Protein AF-A0A1Y1R2G9-F1 (afdb_monomer)

Nearest PDB structures (foldseek):
  5n6m-assembly1_A  TM=4.429E-01  e=1.874E+00  Pseudomonas aeruginosa PAO1
  8aa9-assembly1_A  TM=3.021E-01  e=8.528E-01  Pyrococcus abyssi GE5
  8oel-assembly1_D  TM=4.611E-01  e=2.536E+00  Pyrococcus abyssi
  3lhf-assembly1_D  TM=2.024E-01  e=8.013E+00  Saccharolobus solfataricus P2

Foldseek 3Di:
DEEEEAEEPQNCVVLVHDFAWCADPVRPQTQQDQDDDALVYKYKYKHKDWDAAPVRDIAIKMWIATRQLRQIAIGWRPVDNHPVSVVVVVLVSCLVLLLVLCCVVPQFHPVCSVQLSCLSVPDDYHYDYHNHHHPQSVVSVVVLVVLVVVVCVVVVHRTDDNVRSVVSSVVSQQDWDWDANDPPRPGTDTDRSSLLVNLSSQQRRQALRGPDDDPPDPHSGRDDPHPDPDDDPDDDPDDPPVPRVVNVVVVVVVD

Secondary structure (DSSP, 8-state):
-EEEEEE-HHHHHHTT--PPBPPPTTSSSTT-PPP---SSEEEEEEEEEEEE-TTS-EEEEEEEEETTT--EEEESS----SHHHHHHHHHHHHHHHHHHHHHHTTSS-GGGHHHHHHHHHHS--EEEEEE---HHHHHHHHHHHHHHHHHHHHHT-S---HHHHHHHHHHHHTSPEEE-SSTT-SSPEEE-HHHHHHHHHHHHH-TT--SS--TTS-TTPPPPSSPPS---S-----------HHHHHHHHTT-

Sequence (255 aa):
MDVLISATNAFCKYLKIDLERLPSPDGKKVGTQSIRTTQDCIAWQVHAVKRYCTDGYLMWDVIAVEARSRYTMLFSNPGIEDLKGFIDRFLQCWAEQCVHMAIECGAVTETSTRDMFDQFLGTSMKLMFFKNTDLSVNGHVTDAEQWLLQAYDRYDIDIMNEEEAFGLGRQINQFRKKAKPYPGARNKESFLPMSRMVDDWLYRFAKGLSEWEYPETKSGDFPSPFLSRWMTPTKLSLSDNVVNLDEARRKKQRV

Radius of gyration: 19.11 Å; Cα contacts (8 Å, |Δi|>4): 383; chains: 1; bounding box: 40×50×57 Å

Mean predicted aligned error: 7.46 Å

Structure (mmCIF, N/CA/C/O backbone):
data_AF-A0A1Y1R2G9-F1
#
_entry.id   AF-A0A1Y1R2G9-F1
#
loop_
_atom_site.group_PDB
_atom_site.id
_atom_site.type_symbol
_atom_site.label_atom_id
_atom_site.label_alt_id
_atom_site.label_comp_id
_atom_site.label_asym_id
_atom_site.label_entity_id
_atom_site.label_seq_id
_atom_site.pdbx_PDB_ins_code
_atom_site.Cartn_x
_atom_site.Cartn_y
_atom_site.Cartn_z
_atom_site.occupancy
_atom_site.B_iso_or_equiv
_atom_site.auth_seq_id
_atom_site.auth_comp_id
_atom_site.auth_asym_id
_atom_site.auth_atom_id
_atom_site.pdbx_PDB_model_num
ATOM 1 N N . MET A 1 1 ? -16.606 -4.453 2.877 1.00 94.44 1 MET A N 1
ATOM 2 C CA . MET A 1 1 ? -15.513 -3.711 3.538 1.00 94.44 1 MET A CA 1
ATOM 3 C C . MET A 1 1 ? -15.185 -2.502 2.687 1.00 94.44 1 MET A C 1
ATOM 5 O O . MET A 1 1 ? -15.215 -2.614 1.465 1.00 94.44 1 MET A O 1
ATOM 9 N N . ASP A 1 2 ? -14.874 -1.375 3.311 1.00 97.56 2 ASP A N 1
ATOM 10 C CA . ASP A 1 2 ? -14.434 -0.183 2.593 1.00 97.56 2 ASP A CA 1
ATOM 11 C C . ASP A 1 2 ? -12.914 -0.201 2.376 1.00 97.56 2 ASP A C 1
ATOM 13 O O . ASP A 1 2 ? -12.144 -0.643 3.234 1.00 97.56 2 ASP A O 1
ATOM 17 N N . VAL A 1 3 ? -12.471 0.296 1.224 1.00 98.31 3 VAL A N 1
ATOM 18 C CA . VAL A 1 3 ? -11.055 0.511 0.918 1.00 98.31 3 VAL A CA 1
ATOM 19 C C . VAL A 1 3 ? -10.874 1.973 0.539 1.00 98.31 3 VAL A C 1
ATOM 21 O O . VAL A 1 3 ? -11.363 2.419 -0.496 1.00 98.31 3 VAL A O 1
ATOM 24 N N . LEU A 1 4 ? -10.182 2.735 1.383 1.00 98.56 4 LEU A N 1
ATOM 25 C CA . LEU A 1 4 ? -9.892 4.143 1.124 1.00 98.56 4 LEU A CA 1
ATOM 26 C C . LEU A 1 4 ? -8.501 4.279 0.509 1.00 98.56 4 LEU A C 1
ATOM 28 O O . LEU A 1 4 ? -7.502 3.935 1.137 1.00 98.56 4 LEU A O 1
ATOM 32 N N . ILE A 1 5 ? -8.427 4.851 -0.688 1.00 98.62 5 ILE A N 1
ATOM 33 C CA . ILE A 1 5 ? -7.177 5.188 -1.361 1.00 98.62 5 ILE A CA 1
ATOM 34 C C . ILE A 1 5 ? -6.952 6.703 -1.292 1.00 98.62 5 ILE A C 1
ATOM 36 O O . ILE A 1 5 ? -7.638 7.500 -1.933 1.00 98.62 5 ILE A O 1
ATOM 40 N N . SER A 1 6 ? -5.956 7.096 -0.501 1.00 98.50 6 SER A N 1
ATOM 41 C CA . SER A 1 6 ? -5.435 8.457 -0.397 1.00 98.50 6 SER A CA 1
ATOM 42 C C . SER A 1 6 ? -4.364 8.668 -1.460 1.00 98.50 6 SER A C 1
ATOM 44 O O . SER A 1 6 ? -3.190 8.351 -1.259 1.00 98.50 6 SER A O 1
ATOM 46 N N . ALA A 1 7 ? -4.768 9.203 -2.603 1.00 98.56 7 ALA A N 1
ATOM 47 C CA . ALA A 1 7 ? -3.885 9.510 -3.713 1.00 98.56 7 ALA A CA 1
ATOM 48 C C . ALA A 1 7 ? -3.161 10.838 -3.488 1.00 98.56 7 ALA A C 1
ATOM 50 O O . ALA A 1 7 ? -3.774 11.907 -3.431 1.00 98.56 7 ALA A O 1
ATOM 51 N N . THR A 1 8 ? -1.835 10.786 -3.394 1.00 98.50 8 THR A N 1
ATOM 52 C CA . THR A 1 8 ? -1.027 12.009 -3.333 1.00 98.50 8 THR A CA 1
ATOM 53 C C . THR A 1 8 ? -1.092 12.783 -4.655 1.00 98.50 8 THR A C 1
ATOM 55 O O . THR A 1 8 ? -1.389 12.232 -5.716 1.00 98.50 8 THR A O 1
ATOM 58 N N . ASN A 1 9 ? -0.717 14.066 -4.629 1.00 97.75 9 ASN A N 1
ATOM 59 C CA . ASN A 1 9 ? -0.645 14.879 -5.849 1.00 97.75 9 ASN A CA 1
ATOM 60 C C . ASN A 1 9 ? 0.254 14.265 -6.936 1.00 97.75 9 ASN A C 1
ATOM 62 O O . ASN A 1 9 ? -0.036 14.434 -8.117 1.00 97.75 9 ASN A O 1
ATOM 66 N N . ALA A 1 10 ? 1.342 13.586 -6.557 1.00 97.94 10 ALA A N 1
ATOM 67 C CA . ALA A 1 10 ? 2.231 12.934 -7.515 1.00 97.94 10 ALA A CA 1
ATOM 68 C C . ALA A 1 10 ? 1.525 11.780 -8.239 1.00 97.94 10 ALA A C 1
ATOM 70 O O . ALA A 1 10 ? 1.600 11.691 -9.460 1.00 97.94 10 ALA A O 1
ATOM 71 N N . PHE A 1 11 ? 0.756 10.975 -7.503 1.00 98.38 11 PHE A N 1
ATOM 72 C CA . PHE A 1 11 ? -0.041 9.894 -8.078 1.00 98.38 11 PHE A CA 1
ATOM 73 C C . PHE A 1 11 ? -1.138 10.413 -9.017 1.00 98.38 11 PHE A C 1
ATOM 75 O O . PHE A 1 11 ? -1.277 9.928 -10.136 1.00 98.38 11 PHE A O 1
ATOM 82 N N . CYS A 1 12 ? -1.866 11.462 -8.618 1.00 98.12 12 CYS A N 1
ATOM 83 C CA . CYS A 1 12 ? -2.863 12.083 -9.495 1.00 98.12 12 CYS A CA 1
ATOM 84 C C . CYS A 1 12 ? -2.237 12.634 -10.787 1.00 98.12 12 CYS A C 1
ATOM 86 O O . CYS A 1 12 ? -2.827 12.505 -11.856 1.00 98.12 12 CYS A O 1
ATOM 88 N N . LYS A 1 13 ? -1.032 13.221 -10.708 1.00 96.94 13 LYS A N 1
ATOM 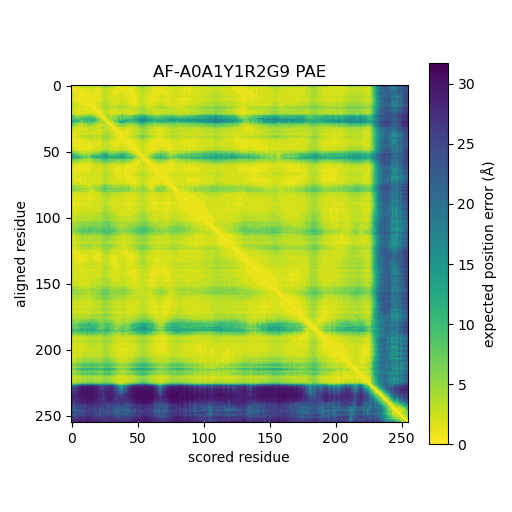89 C CA . LYS A 1 13 ? -0.286 13.686 -11.890 1.00 96.94 13 LYS A CA 1
ATOM 90 C C . LYS A 1 13 ? 0.152 12.535 -12.792 1.00 96.94 13 LYS A C 1
ATOM 92 O O . LYS A 1 13 ? 0.069 12.686 -14.005 1.00 96.94 13 LYS A O 1
ATOM 97 N N . TYR A 1 14 ? 0.607 11.427 -12.208 1.00 97.06 14 TYR A N 1
ATOM 98 C CA . TYR A 1 14 ? 1.005 10.228 -12.944 1.00 97.06 14 TYR A CA 1
ATOM 99 C C . TYR A 1 14 ? -0.153 9.688 -13.794 1.00 97.06 14 TYR A C 1
ATOM 101 O O . TYR A 1 14 ? -0.013 9.592 -15.010 1.00 97.06 14 TYR A O 1
ATOM 109 N N . LEU A 1 15 ? -1.323 9.473 -13.184 1.00 97.00 15 LEU A N 1
ATOM 110 C CA . LEU A 1 15 ? -2.513 8.974 -13.889 1.00 97.00 15 LEU A CA 1
ATOM 111 C C . LEU A 1 15 ? -3.300 10.053 -14.646 1.00 97.00 15 LEU A C 1
ATOM 113 O O . LEU A 1 15 ? -4.311 9.750 -15.269 1.00 97.00 15 LEU A O 1
ATOM 117 N N . LYS A 1 16 ? -2.876 11.322 -14.579 1.00 96.75 16 LYS A N 1
ATOM 118 C CA . LYS A 1 16 ? -3.574 12.471 -15.188 1.00 96.75 16 LYS A CA 1
ATOM 119 C C . LYS A 1 16 ? -5.058 12.557 -14.789 1.00 96.75 16 LYS A C 1
ATOM 121 O O . LYS A 1 16 ? -5.902 12.949 -15.590 1.00 96.75 16 LYS A O 1
ATOM 126 N N . ILE A 1 17 ? -5.362 12.225 -13.536 1.00 96.56 17 ILE A N 1
ATOM 127 C CA . ILE A 1 17 ? -6.715 12.266 -12.966 1.00 96.56 17 ILE A CA 1
ATOM 128 C C . ILE A 1 17 ? -6.863 13.441 -11.999 1.00 96.56 17 ILE A C 1
ATOM 130 O O . ILE A 1 17 ? -5.918 13.796 -11.288 1.00 96.56 17 ILE A O 1
ATOM 134 N N . ASP A 1 18 ? -8.068 14.005 -11.913 1.00 95.75 18 ASP A N 1
ATOM 135 C CA . ASP A 1 18 ? -8.427 14.942 -10.849 1.00 95.75 18 ASP A CA 1
ATOM 136 C C . ASP A 1 18 ? -9.476 14.308 -9.938 1.00 95.75 18 ASP A C 1
ATOM 138 O O . ASP A 1 18 ? -10.629 14.112 -10.312 1.00 95.75 18 ASP A O 1
ATOM 142 N N . LEU A 1 19 ? -9.025 13.921 -8.748 1.00 96.75 19 LEU A N 1
ATOM 143 C CA . LEU A 1 19 ? -9.864 13.322 -7.720 1.00 96.75 19 LEU A CA 1
ATOM 144 C C . LEU A 1 19 ? -10.366 14.401 -6.766 1.00 96.75 19 LEU A C 1
ATOM 146 O O . LEU A 1 19 ? -9.647 15.359 -6.453 1.00 96.75 19 LEU A O 1
ATOM 150 N N . GLU A 1 20 ? -11.561 14.186 -6.221 1.00 96.50 20 GLU A N 1
ATOM 151 C CA . GLU A 1 20 ? -12.071 15.007 -5.131 1.00 96.50 20 GLU A CA 1
ATOM 152 C C . GLU A 1 20 ? -11.097 14.994 -3.951 1.00 96.50 20 GLU A C 1
ATOM 154 O O . GLU A 1 20 ? -10.490 13.974 -3.605 1.00 96.50 20 GLU A O 1
ATOM 159 N N . ARG A 1 21 ? -10.919 16.154 -3.320 1.00 95.94 21 ARG A N 1
ATOM 160 C CA . ARG A 1 21 ? -10.068 16.251 -2.136 1.00 95.94 21 ARG A CA 1
ATOM 161 C C . ARG A 1 21 ? -10.783 15.642 -0.943 1.00 95.94 21 ARG A C 1
ATOM 163 O O . ARG A 1 21 ? -11.962 15.909 -0.738 1.00 95.94 21 ARG A O 1
ATOM 170 N N . LEU A 1 22 ? -10.045 14.906 -0.113 1.00 93.44 22 LEU A N 1
ATOM 171 C CA . LEU A 1 22 ? -10.609 14.380 1.128 1.00 93.44 22 LEU A CA 1
ATOM 172 C C . LEU A 1 22 ? -11.083 15.562 2.003 1.00 93.44 22 LEU A C 1
ATOM 174 O O . LEU A 1 22 ? -10.270 16.458 2.295 1.00 93.44 22 LEU A O 1
ATOM 178 N N . PRO A 1 23 ? -12.379 15.615 2.371 1.00 89.81 23 PRO A N 1
ATOM 179 C CA . PRO A 1 23 ? -12.951 16.758 3.065 1.00 89.81 23 PRO A CA 1
ATOM 180 C C . PRO A 1 23 ? -12.355 16.888 4.464 1.00 89.81 23 PRO A C 1
ATOM 182 O O . PRO A 1 23 ? -12.004 15.894 5.099 1.00 89.81 23 PRO A O 1
ATOM 185 N N . SER A 1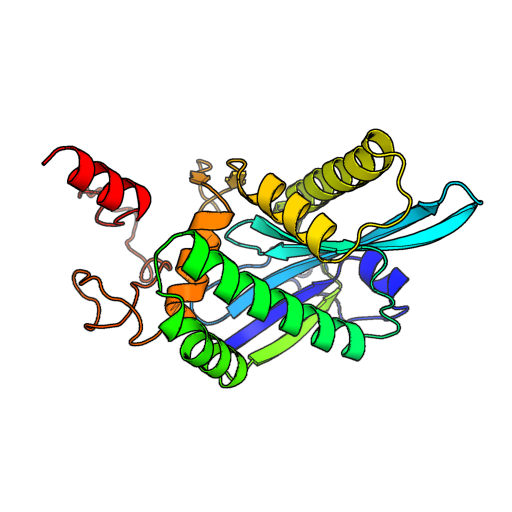 24 ? -12.257 18.125 4.952 1.00 87.50 24 SER A N 1
ATOM 186 C CA . SER A 1 24 ? -11.853 18.377 6.334 1.00 87.50 24 SER A CA 1
ATOM 187 C C . SER A 1 24 ? -13.064 18.658 7.220 1.00 87.50 24 SER A C 1
ATOM 189 O O . SER A 1 24 ? -13.862 19.526 6.855 1.00 87.50 24 SER A O 1
ATOM 191 N N . PRO A 1 25 ? -13.166 18.037 8.409 1.00 79.75 25 PRO A N 1
ATOM 192 C CA . PRO A 1 25 ? -14.204 18.353 9.389 1.00 79.75 25 PRO A CA 1
ATOM 193 C C . PRO A 1 25 ? -14.237 19.829 9.817 1.00 79.75 25 PRO A C 1
ATOM 195 O O . PRO A 1 25 ? -15.297 20.342 10.156 1.00 79.75 25 PRO A O 1
ATOM 198 N N . ASP A 1 26 ? -13.089 20.514 9.809 1.00 82.00 26 ASP A N 1
ATOM 199 C CA . ASP A 1 26 ? -12.949 21.916 10.233 1.00 82.00 26 ASP A CA 1
ATOM 200 C C . ASP A 1 26 ? -12.744 22.896 9.060 1.00 82.00 26 ASP A C 1
ATOM 202 O O . ASP A 1 26 ? -12.441 24.072 9.273 1.00 82.00 26 ASP A O 1
ATOM 206 N N . GLY A 1 27 ? -12.847 22.410 7.817 1.00 79.38 27 GLY A N 1
ATOM 207 C CA . GLY A 1 27 ? -12.569 23.176 6.596 1.00 79.38 27 GLY A CA 1
ATOM 208 C C . GLY A 1 27 ? -11.091 23.531 6.361 1.00 79.38 27 GLY A C 1
ATOM 209 O O . GLY A 1 27 ? -10.753 24.080 5.313 1.00 79.38 27 GLY A O 1
ATOM 210 N N . LYS A 1 28 ? -10.177 23.207 7.285 1.00 78.31 28 LYS A N 1
ATOM 211 C CA . LYS A 1 28 ? -8.730 23.456 7.162 1.00 78.31 28 LYS A CA 1
ATOM 212 C C . LYS A 1 28 ? -8.017 22.201 6.664 1.00 78.31 28 LYS A C 1
ATOM 214 O O . LYS A 1 28 ? -8.492 21.096 6.855 1.00 78.31 28 LYS A O 1
ATOM 219 N N . LYS A 1 29 ? -6.836 22.334 6.047 1.00 81.69 29 LYS A N 1
ATOM 220 C CA . LYS A 1 29 ? -6.019 21.170 5.619 1.00 81.69 29 LYS A CA 1
ATOM 221 C C . LYS A 1 29 ? -6.757 20.198 4.674 1.00 81.69 29 LYS A C 1
ATOM 223 O O . LYS A 1 29 ? -6.553 18.987 4.718 1.00 81.69 29 LYS A O 1
ATOM 228 N N . VAL A 1 30 ? -7.647 20.707 3.820 1.00 86.12 30 VAL A N 1
ATOM 229 C CA . VAL A 1 30 ? -8.372 19.885 2.836 1.00 86.12 30 VAL A CA 1
ATOM 230 C C . VAL A 1 30 ? -7.373 19.187 1.902 1.00 86.12 30 VAL A C 1
ATOM 232 O O . VAL A 1 30 ? -6.520 19.837 1.290 1.00 86.12 30 VAL A O 1
ATOM 235 N N . GLY A 1 31 ? -7.472 17.860 1.795 1.00 86.75 31 GLY A N 1
ATOM 236 C CA . GLY A 1 31 ? -6.498 17.034 1.074 1.00 86.75 31 GLY A CA 1
ATOM 237 C C . GLY A 1 31 ? -5.165 16.799 1.804 1.00 86.75 31 GLY A C 1
ATOM 238 O O . GLY A 1 31 ? -4.200 16.370 1.173 1.00 86.75 31 GLY A O 1
ATOM 239 N N . THR A 1 32 ? -5.078 17.069 3.110 1.00 93.38 32 THR A N 1
ATOM 240 C CA . THR A 1 32 ? -3.972 16.619 3.982 1.00 93.38 32 THR A CA 1
ATOM 241 C C . THR A 1 32 ? -4.469 16.028 5.305 1.00 93.38 32 THR A C 1
ATOM 243 O O . THR A 1 32 ? -3.857 16.181 6.365 1.00 93.38 32 THR A O 1
ATOM 246 N N . GLN A 1 33 ? -5.619 15.361 5.244 1.00 94.25 33 GLN A N 1
ATOM 247 C CA . GLN A 1 33 ? -6.261 14.721 6.384 1.00 94.25 33 GLN A CA 1
ATOM 248 C C . GLN A 1 33 ? -5.592 13.390 6.719 1.00 94.25 33 GLN A C 1
ATOM 250 O O . GLN A 1 33 ? -5.068 12.695 5.844 1.00 94.25 33 GLN A O 1
ATOM 255 N N . SER A 1 34 ? -5.646 13.025 8.000 1.00 92.44 34 SER A N 1
ATOM 256 C CA . SER A 1 34 ? -5.190 11.711 8.435 1.00 92.44 34 SER A CA 1
ATOM 257 C C . SER A 1 34 ? -6.178 10.626 8.029 1.00 92.44 34 SER A C 1
ATOM 259 O O . SER A 1 34 ? -7.380 10.757 8.253 1.00 92.44 34 SER A O 1
ATOM 261 N N . ILE A 1 35 ? -5.652 9.541 7.475 1.00 94.31 35 ILE A N 1
ATOM 262 C CA . ILE A 1 35 ? -6.411 8.349 7.109 1.00 94.31 35 ILE A CA 1
ATOM 263 C C . ILE A 1 35 ? -6.219 7.267 8.169 1.00 94.31 35 ILE A C 1
ATOM 265 O O . ILE A 1 35 ? -5.236 7.259 8.914 1.00 94.31 35 ILE A O 1
ATOM 269 N N . ARG A 1 36 ? -7.182 6.350 8.282 1.00 92.62 36 ARG A N 1
ATOM 270 C CA . ARG A 1 36 ? -7.164 5.333 9.332 1.00 92.62 36 ARG A CA 1
ATOM 271 C C . ARG A 1 36 ? -7.760 4.023 8.851 1.00 92.62 36 ARG A C 1
ATOM 273 O O . ARG A 1 36 ? -8.877 4.003 8.350 1.00 92.62 36 ARG A O 1
ATOM 280 N N . THR A 1 37 ? -7.050 2.943 9.148 1.00 94.75 37 THR A N 1
ATOM 281 C CA . THR A 1 37 ? -7.589 1.586 9.072 1.00 94.75 37 THR A CA 1
ATOM 282 C C . THR A 1 37 ? -8.281 1.218 10.376 1.00 94.75 37 THR A C 1
ATOM 284 O O . THR A 1 37 ? -7.781 1.462 11.481 1.00 94.75 37 THR A O 1
ATOM 287 N N . THR A 1 38 ? -9.476 0.669 10.230 1.00 93.25 38 THR A N 1
ATOM 288 C CA . THR A 1 38 ? -10.388 0.234 11.288 1.00 93.25 38 THR A CA 1
ATOM 289 C C . THR A 1 38 ? -10.895 -1.159 10.943 1.00 93.25 38 THR A C 1
ATOM 291 O O . THR A 1 38 ? -10.580 -1.677 9.878 1.00 93.25 38 THR A O 1
ATOM 294 N N . GLN A 1 39 ? -11.724 -1.755 11.793 1.00 92.56 39 GLN A N 1
ATOM 295 C CA . GLN A 1 39 ? -12.305 -3.067 11.521 1.00 92.56 39 GLN A CA 1
ATOM 296 C C . GLN A 1 39 ? -13.069 -3.130 10.185 1.00 92.56 39 GLN A C 1
ATOM 298 O O . GLN A 1 39 ? -12.976 -4.135 9.489 1.00 92.56 39 GLN A O 1
ATOM 303 N N . ASP A 1 40 ? -13.722 -2.046 9.758 1.00 93.31 40 ASP A N 1
ATOM 304 C CA . ASP A 1 40 ? -14.587 -2.052 8.565 1.00 93.31 40 ASP A CA 1
ATOM 305 C C . ASP A 1 40 ? -13.963 -1.391 7.325 1.00 93.31 40 ASP A C 1
ATOM 307 O O . ASP A 1 40 ? -14.501 -1.507 6.221 1.00 93.31 40 ASP A O 1
ATOM 311 N N . CYS A 1 41 ? -12.822 -0.715 7.491 1.00 95.94 41 CYS A N 1
ATOM 312 C CA . CYS 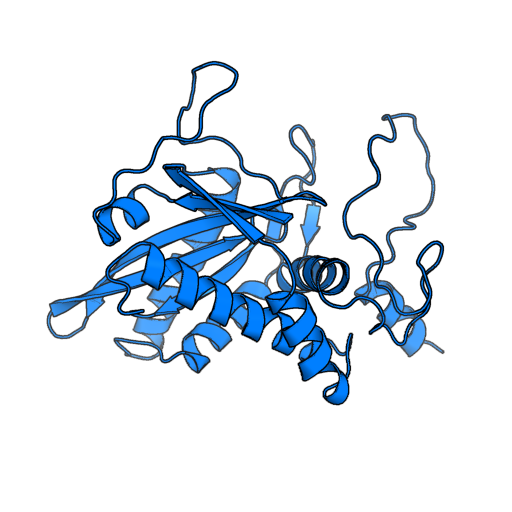A 1 41 ? -12.159 0.045 6.433 1.00 95.94 41 CYS A CA 1
ATOM 313 C C . CYS A 1 41 ? -10.643 -0.142 6.476 1.00 95.94 41 CYS A C 1
ATOM 315 O O . CYS A 1 41 ? -10.048 0.020 7.542 1.00 95.94 41 CYS A O 1
ATOM 317 N N . ILE A 1 42 ? -10.022 -0.409 5.325 1.00 97.62 42 ILE A N 1
ATOM 318 C CA . ILE A 1 42 ? -8.563 -0.373 5.164 1.00 97.62 42 ILE A CA 1
ATOM 319 C C . ILE A 1 42 ? -8.181 0.830 4.312 1.00 97.62 42 ILE A C 1
ATOM 321 O O . ILE A 1 42 ? -8.696 1.016 3.211 1.00 97.62 42 ILE A O 1
ATOM 325 N N . ALA A 1 43 ? -7.266 1.644 4.825 1.00 98.25 43 ALA A N 1
ATOM 326 C CA . ALA A 1 43 ? -6.824 2.864 4.181 1.00 98.25 43 ALA A CA 1
ATOM 327 C C . ALA A 1 43 ? -5.366 2.764 3.723 1.00 98.25 43 ALA A C 1
ATOM 329 O O . ALA A 1 43 ? -4.479 2.408 4.499 1.00 98.25 43 ALA A O 1
ATOM 330 N N . TRP A 1 44 ? -5.114 3.160 2.480 1.00 98.75 44 TRP A N 1
ATOM 331 C CA . TRP A 1 44 ? -3.795 3.179 1.857 1.00 98.75 44 TRP A CA 1
ATOM 332 C C . TRP A 1 44 ? -3.463 4.583 1.363 1.00 98.75 44 TRP A C 1
ATOM 334 O O . TRP A 1 44 ? -4.322 5.268 0.811 1.00 98.75 44 TRP A O 1
ATOM 344 N N . GLN A 1 45 ? -2.211 5.009 1.516 1.00 98.75 45 GLN A N 1
ATOM 345 C CA . GLN A 1 45 ? -1.676 6.162 0.796 1.00 98.75 45 GLN A CA 1
ATOM 346 C C . GLN A 1 45 ? -0.884 5.686 -0.414 1.00 98.75 45 GLN A C 1
ATOM 348 O O . GLN A 1 45 ? 0.027 4.874 -0.264 1.00 98.75 45 GLN A O 1
ATOM 353 N N . VAL A 1 46 ? -1.199 6.231 -1.589 1.00 98.75 46 VAL A N 1
ATOM 354 C CA . VAL A 1 46 ? -0.529 5.888 -2.848 1.00 98.75 46 VAL A CA 1
ATOM 355 C C . VAL A 1 46 ? 0.241 7.081 -3.402 1.00 98.75 46 VAL A C 1
ATOM 357 O O . VAL A 1 46 ? -0.235 8.226 -3.431 1.00 98.75 46 VAL A O 1
ATOM 360 N N . HIS A 1 47 ? 1.471 6.816 -3.819 1.00 98.62 47 HIS A N 1
ATOM 361 C CA . HIS A 1 47 ? 2.415 7.814 -4.294 1.00 98.62 47 HIS A CA 1
ATOM 362 C C . HIS A 1 47 ? 3.105 7.331 -5.557 1.00 98.62 47 HIS A C 1
ATOM 364 O O . HIS A 1 47 ? 3.480 6.169 -5.633 1.00 98.62 47 HIS A O 1
ATOM 370 N N . ALA A 1 48 ? 3.259 8.222 -6.534 1.00 98.31 48 ALA A N 1
ATOM 371 C CA . ALA A 1 48 ? 4.012 7.929 -7.743 1.00 98.31 48 ALA A CA 1
ATOM 372 C C . ALA A 1 48 ? 5.379 8.607 -7.667 1.00 98.31 48 ALA A C 1
ATOM 374 O O . ALA A 1 48 ? 5.453 9.807 -7.395 1.00 98.31 48 ALA A O 1
ATOM 375 N N . VAL A 1 49 ? 6.431 7.841 -7.928 1.00 97.69 49 VAL A N 1
ATOM 376 C CA . VAL A 1 49 ? 7.818 8.296 -7.965 1.00 97.69 49 VAL A CA 1
ATOM 377 C C . VAL A 1 49 ? 8.225 8.445 -9.420 1.00 97.69 49 VAL A C 1
ATOM 379 O O . VAL A 1 49 ? 8.157 7.498 -10.198 1.00 97.69 49 VAL A O 1
ATOM 382 N N . LYS A 1 50 ? 8.626 9.659 -9.793 1.00 95.50 50 LYS A N 1
ATOM 383 C CA . LYS A 1 50 ? 9.103 9.987 -11.135 1.00 95.50 50 LYS A CA 1
ATOM 384 C C . LYS A 1 50 ? 10.622 9.856 -11.167 1.00 95.50 50 LYS A C 1
ATOM 386 O O . LYS A 1 50 ? 11.286 10.534 -10.387 1.00 95.50 50 LYS A O 1
ATOM 391 N N . ARG A 1 51 ? 11.174 9.089 -12.106 1.00 92.88 51 ARG A N 1
ATOM 392 C CA . ARG A 1 51 ? 12.629 8.965 -12.296 1.00 92.88 51 ARG A CA 1
ATOM 393 C C . ARG A 1 51 ? 13.005 8.884 -13.772 1.00 92.88 51 ARG A C 1
ATOM 395 O O . ARG A 1 51 ? 12.159 8.603 -14.614 1.00 92.88 51 ARG A O 1
ATOM 402 N N . TYR A 1 52 ? 14.272 9.135 -14.071 1.00 89.75 52 TYR A N 1
ATOM 403 C CA . TYR A 1 52 ? 14.845 8.905 -15.395 1.00 89.75 52 TYR A CA 1
ATOM 404 C C . TYR A 1 52 ? 15.744 7.676 -15.323 1.00 89.75 52 TYR A C 1
ATOM 406 O O . TYR A 1 52 ? 16.468 7.522 -14.341 1.00 89.75 52 TYR A O 1
ATOM 414 N N . CYS A 1 53 ? 15.645 6.804 -16.319 1.00 87.62 53 CYS A N 1
ATOM 415 C CA . CYS A 1 53 ? 16.547 5.671 -16.472 1.00 87.62 53 CYS A CA 1
ATOM 416 C C . CYS A 1 53 ? 17.893 6.126 -17.059 1.00 87.62 53 CYS A C 1
ATOM 418 O O . CYS A 1 53 ? 18.022 7.276 -17.497 1.00 87.62 53 CYS A O 1
ATOM 420 N N . THR A 1 54 ? 18.871 5.225 -17.102 1.00 83.00 54 THR A N 1
ATOM 421 C CA . THR A 1 54 ? 20.229 5.492 -17.610 1.00 83.00 54 THR A CA 1
ATOM 422 C C . THR A 1 54 ? 20.222 6.064 -19.032 1.00 83.00 54 THR A C 1
ATOM 424 O O . THR A 1 54 ? 20.925 7.030 -19.324 1.00 83.00 54 THR A O 1
ATOM 427 N N . ASP A 1 55 ? 19.332 5.556 -19.888 1.00 84.81 55 ASP A N 1
ATOM 428 C CA . ASP A 1 55 ? 19.151 6.012 -21.276 1.00 84.81 55 ASP A CA 1
ATOM 429 C C . ASP A 1 55 ? 18.308 7.301 -21.415 1.00 84.81 55 ASP A C 1
ATOM 431 O O . ASP A 1 55 ? 17.969 7.730 -22.520 1.00 84.81 55 ASP A O 1
ATOM 435 N N . GLY A 1 56 ? 17.929 7.935 -20.302 1.00 86.38 56 GLY A N 1
ATOM 436 C CA . GLY A 1 56 ? 17.176 9.191 -20.279 1.00 86.38 56 GLY A CA 1
ATOM 437 C C . GLY A 1 56 ? 15.664 9.049 -20.490 1.00 86.38 56 GLY A C 1
ATOM 438 O O . GLY A 1 56 ? 14.955 10.061 -20.480 1.00 86.38 56 GLY A O 1
ATOM 439 N N . TYR A 1 57 ? 15.135 7.828 -20.636 1.00 88.31 57 TYR A N 1
ATOM 440 C CA . TYR A 1 57 ? 13.688 7.605 -20.673 1.00 88.31 57 TYR A CA 1
ATOM 441 C C . TYR A 1 57 ? 13.055 7.830 -19.305 1.00 88.31 57 TYR A C 1
ATOM 443 O O . TYR A 1 57 ? 13.621 7.540 -18.250 1.00 88.31 57 TYR A O 1
ATOM 451 N N . LEU A 1 58 ? 11.837 8.362 -19.335 1.00 90.44 58 LEU A N 1
ATOM 452 C CA . LEU A 1 58 ? 11.083 8.626 -18.128 1.00 90.44 58 LEU A CA 1
ATOM 453 C C . LEU A 1 58 ? 10.368 7.365 -17.644 1.00 90.44 58 LEU A C 1
ATOM 455 O O . LEU A 1 58 ? 9.541 6.818 -18.369 1.00 90.44 58 LEU A O 1
ATOM 459 N N . MET A 1 59 ? 10.614 6.991 -16.391 1.00 93.00 59 MET A N 1
ATOM 460 C CA . MET A 1 59 ? 9.976 5.864 -15.717 1.00 93.00 59 MET A CA 1
ATOM 461 C C . MET A 1 59 ? 9.196 6.333 -14.488 1.00 93.00 59 MET A C 1
ATOM 463 O O . MET A 1 59 ? 9.486 7.376 -13.884 1.00 93.00 59 MET A O 1
ATOM 467 N N . TRP A 1 60 ? 8.189 5.546 -14.122 1.00 95.69 60 TRP A N 1
ATOM 468 C CA . TRP A 1 60 ? 7.330 5.814 -12.977 1.00 95.69 60 TRP A CA 1
ATOM 469 C C . TRP A 1 60 ? 7.197 4.582 -12.111 1.00 95.69 60 TRP A C 1
ATOM 471 O O . TRP A 1 60 ? 6.809 3.536 -12.604 1.00 95.69 60 TRP A O 1
ATOM 481 N N . ASP A 1 61 ? 7.413 4.729 -10.815 1.00 97.44 61 ASP A N 1
ATOM 482 C CA . ASP A 1 61 ? 7.092 3.684 -9.850 1.00 97.44 61 ASP A CA 1
ATOM 483 C C . ASP A 1 61 ? 5.910 4.123 -8.989 1.00 97.44 61 ASP A C 1
ATOM 485 O O . ASP A 1 61 ? 5.643 5.318 -8.838 1.00 97.44 61 ASP A O 1
ATOM 489 N N . VAL A 1 62 ? 5.198 3.166 -8.401 1.00 98.38 62 VAL A N 1
ATOM 490 C CA . VAL A 1 62 ? 4.130 3.441 -7.438 1.00 98.38 62 VAL A CA 1
ATOM 491 C C . VAL A 1 62 ? 4.461 2.783 -6.103 1.00 98.38 62 VAL A C 1
ATOM 493 O O . VAL A 1 62 ? 4.882 1.633 -6.032 1.00 98.38 62 VAL A O 1
ATOM 496 N N . ILE A 1 63 ? 4.253 3.533 -5.027 1.00 98.75 63 ILE A N 1
ATOM 497 C CA . ILE A 1 63 ? 4.398 3.092 -3.643 1.00 98.75 63 ILE A CA 1
ATOM 498 C C . ILE A 1 63 ? 3.017 3.164 -3.000 1.00 98.75 63 ILE A C 1
ATOM 500 O O . ILE A 1 63 ? 2.388 4.225 -3.003 1.00 98.75 63 ILE A O 1
ATOM 504 N N . ALA A 1 64 ? 2.563 2.062 -2.408 1.00 98.75 64 ALA A N 1
ATOM 505 C CA . ALA A 1 64 ? 1.359 2.030 -1.586 1.00 98.75 64 ALA A CA 1
ATOM 506 C C . ALA A 1 64 ? 1.730 1.712 -0.135 1.00 98.75 64 ALA A C 1
ATOM 508 O O . ALA A 1 64 ? 2.371 0.701 0.133 1.00 98.75 64 ALA A O 1
ATOM 509 N N . VAL A 1 65 ? 1.329 2.566 0.808 1.00 98.75 65 VAL A N 1
ATOM 510 C CA . VAL A 1 65 ? 1.586 2.372 2.242 1.00 98.75 65 VAL A CA 1
ATOM 511 C C . VAL A 1 65 ? 0.276 2.316 3.012 1.00 98.75 65 VAL A C 1
ATOM 513 O O . VAL A 1 65 ? -0.510 3.263 2.972 1.00 98.75 65 VAL A O 1
ATOM 516 N N . GLU A 1 66 ? 0.052 1.231 3.746 1.00 98.31 66 GLU A N 1
ATOM 517 C CA . GLU A 1 66 ? -1.148 1.059 4.563 1.00 98.31 66 GLU A CA 1
ATOM 518 C C . GLU A 1 66 ? -1.083 1.921 5.837 1.00 98.31 66 GLU A C 1
ATOM 520 O O . GLU A 1 66 ? -0.045 2.047 6.489 1.00 98.31 66 GLU A O 1
ATOM 525 N N . ALA A 1 67 ? -2.195 2.553 6.205 1.00 96.50 67 ALA A N 1
ATOM 526 C CA . ALA A 1 67 ? -2.243 3.605 7.216 1.00 96.50 67 ALA A CA 1
ATOM 527 C C . ALA A 1 67 ? -1.913 3.157 8.656 1.00 96.50 67 ALA A C 1
ATOM 529 O O . ALA A 1 67 ? -1.392 3.957 9.442 1.00 96.50 67 ALA A O 1
ATOM 530 N N . ARG A 1 68 ? -2.217 1.913 9.050 1.00 95.00 68 ARG A N 1
ATOM 531 C CA . ARG A 1 68 ? -2.057 1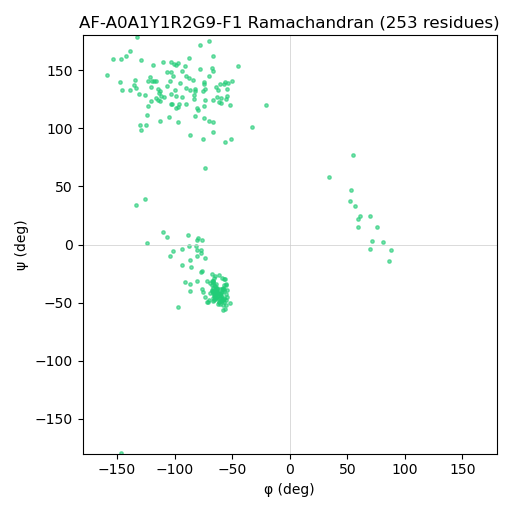.414 10.432 1.00 95.00 68 ARG A CA 1
ATOM 532 C C . ARG A 1 68 ? -0.755 0.645 10.635 1.00 95.00 68 ARG A C 1
ATOM 534 O O . ARG A 1 68 ? 0.014 0.953 11.546 1.00 95.00 68 ARG A O 1
ATOM 541 N N . SER A 1 69 ? -0.528 -0.358 9.806 1.00 95.94 69 SER A N 1
ATOM 542 C CA . SER A 1 69 ? 0.644 -1.228 9.774 1.00 95.94 69 SER A CA 1
ATOM 543 C C . SER A 1 69 ? 1.854 -0.563 9.150 1.00 95.94 69 SER A C 1
ATOM 545 O O . SER A 1 69 ? 2.976 -0.957 9.445 1.00 95.94 69 SER A O 1
ATOM 547 N N . ARG A 1 70 ? 1.650 0.460 8.312 1.00 97.12 70 ARG A N 1
ATOM 548 C CA . ARG A 1 70 ? 2.716 1.072 7.509 1.00 97.12 70 ARG A CA 1
ATOM 549 C C . ARG A 1 70 ? 3.372 0.062 6.574 1.00 97.12 70 ARG A C 1
ATOM 551 O O . ARG A 1 70 ? 4.512 0.282 6.172 1.00 97.12 70 ARG A O 1
ATOM 558 N N . TYR A 1 71 ? 2.673 -1.025 6.260 1.00 98.12 71 TYR A N 1
ATOM 559 C CA . TYR A 1 71 ? 3.091 -2.004 5.277 1.00 98.12 71 TYR A CA 1
ATOM 560 C C . TYR A 1 71 ? 3.184 -1.342 3.908 1.00 98.12 71 TYR A C 1
ATOM 562 O O . TYR A 1 71 ? 2.297 -0.579 3.527 1.00 98.12 71 TYR A O 1
ATOM 570 N N . THR A 1 72 ? 4.278 -1.598 3.208 1.00 98.50 72 THR A N 1
ATOM 571 C CA . THR A 1 72 ? 4.634 -0.959 1.947 1.00 98.50 72 THR A CA 1
ATOM 572 C C . THR A 1 72 ? 4.582 -1.987 0.822 1.00 98.50 72 THR A C 1
ATOM 574 O O . THR A 1 72 ? 5.297 -2.982 0.881 1.00 98.50 72 THR A O 1
ATOM 577 N N . MET A 1 73 ? 3.787 -1.716 -0.212 1.00 98.50 73 MET A N 1
ATOM 578 C CA . MET A 1 73 ? 3.843 -2.409 -1.501 1.00 98.50 73 MET A CA 1
ATOM 579 C C . MET A 1 73 ? 4.525 -1.509 -2.529 1.00 98.50 73 MET A C 1
ATOM 581 O O . MET A 1 73 ? 4.296 -0.294 -2.547 1.00 98.50 73 MET A O 1
ATOM 585 N N . LEU A 1 74 ? 5.353 -2.114 -3.375 1.00 98.12 74 LEU A N 1
ATOM 586 C CA . LEU A 1 74 ? 6.090 -1.439 -4.435 1.00 98.12 74 LEU A CA 1
ATOM 587 C C . LEU A 1 74 ? 5.632 -1.962 -5.792 1.00 98.12 74 LEU A C 1
ATOM 589 O O . LEU A 1 74 ? 5.406 -3.156 -5.965 1.00 98.12 74 LEU A O 1
ATOM 593 N N . PHE A 1 75 ? 5.528 -1.054 -6.751 1.00 97.25 75 PHE A N 1
ATOM 594 C CA . PHE A 1 75 ? 5.169 -1.344 -8.128 1.00 97.25 75 PHE A CA 1
ATOM 595 C C . PHE A 1 75 ? 6.205 -0.655 -9.018 1.00 97.25 75 PHE A C 1
ATOM 597 O O . PHE A 1 75 ? 6.168 0.569 -9.159 1.00 97.25 75 PHE A O 1
ATOM 604 N N . SER A 1 76 ? 7.152 -1.422 -9.562 1.00 95.44 76 SER A N 1
ATOM 605 C CA . SER A 1 76 ? 8.180 -0.880 -10.455 1.00 95.44 76 SER A CA 1
ATOM 606 C C . SER A 1 76 ? 7.643 -0.786 -11.878 1.00 95.44 76 SER A C 1
ATOM 608 O O . SER A 1 76 ? 7.076 -1.758 -12.371 1.00 95.44 76 SER A O 1
ATOM 610 N N . ASN A 1 77 ? 7.770 0.390 -12.500 1.00 93.00 77 ASN A N 1
ATOM 611 C CA . ASN A 1 77 ? 7.292 0.693 -13.854 1.00 93.00 77 ASN A CA 1
ATOM 612 C C . ASN A 1 77 ? 5.991 -0.032 -14.258 1.00 93.00 77 ASN A C 1
ATOM 614 O O . ASN A 1 77 ? 5.973 -0.764 -15.248 1.00 93.00 77 ASN A O 1
ATOM 618 N N . PRO A 1 78 ? 4.881 0.136 -13.514 1.00 90.75 78 PRO A N 1
ATOM 619 C CA . PRO A 1 78 ? 3.777 -0.817 -13.573 1.00 90.75 78 PRO A CA 1
ATOM 620 C C . PRO A 1 78 ? 2.898 -0.700 -14.826 1.00 90.75 78 PRO A C 1
ATOM 622 O O . PRO A 1 78 ? 1.879 -1.377 -14.908 1.00 90.75 78 PRO A O 1
ATOM 625 N N . GLY A 1 79 ? 3.237 0.179 -15.776 1.00 89.31 79 GLY A N 1
ATOM 626 C CA . GLY A 1 79 ? 2.478 0.346 -17.020 1.00 89.31 79 GLY A CA 1
ATOM 627 C C . GLY A 1 79 ? 1.026 0.786 -16.811 1.00 89.31 79 GLY A C 1
ATOM 628 O O . GLY A 1 79 ? 0.173 0.511 -17.646 1.00 89.31 79 GLY A O 1
ATOM 629 N N . ILE A 1 80 ? 0.719 1.435 -15.685 1.00 92.12 80 ILE A N 1
ATOM 630 C CA . ILE A 1 80 ? -0.651 1.803 -15.332 1.00 92.12 80 ILE A CA 1
ATOM 631 C C . ILE A 1 80 ? -1.054 3.065 -16.095 1.00 92.12 80 ILE A C 1
ATOM 633 O O . ILE A 1 80 ? -0.501 4.143 -15.873 1.00 92.12 80 ILE A O 1
ATOM 637 N N . GLU A 1 81 ? -2.044 2.925 -16.972 1.00 92.12 81 GLU A N 1
ATOM 638 C CA . GLU A 1 81 ? -2.530 4.022 -17.814 1.00 92.12 81 GLU A CA 1
ATOM 639 C C . GLU A 1 81 ? -3.673 4.813 -17.168 1.00 92.12 81 GLU A C 1
ATOM 641 O O . GLU A 1 81 ? -3.792 6.020 -17.380 1.00 92.12 81 GLU A O 1
ATOM 646 N N . ASP A 1 82 ? -4.506 4.148 -16.364 1.00 95.94 82 ASP A N 1
ATOM 647 C CA . ASP A 1 82 ? -5.700 4.733 -15.767 1.00 95.94 82 ASP A CA 1
ATOM 648 C C . ASP A 1 82 ? -6.006 4.176 -14.364 1.00 95.94 82 ASP A C 1
ATOM 650 O O . ASP A 1 82 ? -5.291 3.342 -13.797 1.00 95.94 82 ASP A O 1
ATOM 654 N N . LEU A 1 83 ? -7.094 4.670 -13.768 1.00 96.44 83 LEU A N 1
ATOM 655 C CA . LEU A 1 83 ? -7.506 4.258 -12.430 1.00 96.44 83 LEU A CA 1
ATOM 656 C C . LEU A 1 83 ? -7.959 2.792 -12.374 1.00 96.44 83 LEU A C 1
ATOM 658 O O . LEU A 1 83 ? -7.770 2.145 -11.347 1.00 96.44 83 LEU A O 1
ATOM 662 N N . LYS A 1 84 ? -8.542 2.259 -13.454 1.00 96.50 84 LYS A N 1
ATOM 663 C CA . LYS A 1 84 ? -9.004 0.869 -13.495 1.00 96.50 84 LYS A CA 1
ATOM 664 C C . LYS A 1 84 ? -7.811 -0.086 -13.502 1.00 96.50 84 LYS A C 1
ATOM 666 O O . LYS A 1 84 ? -7.773 -0.998 -12.683 1.00 96.50 84 LYS A O 1
ATOM 671 N N . GLY A 1 85 ? -6.820 0.170 -14.354 1.00 96.94 85 GLY A N 1
ATOM 672 C CA . GLY A 1 85 ? -5.570 -0.583 -14.394 1.00 96.94 85 GLY A CA 1
ATOM 673 C C . GLY A 1 85 ? -4.835 -0.540 -13.055 1.00 96.94 85 GLY A C 1
ATOM 674 O O . GLY A 1 85 ? -4.315 -1.562 -12.608 1.00 96.94 85 GLY A O 1
ATOM 675 N N . PHE A 1 86 ? -4.868 0.605 -12.356 1.00 97.62 86 PHE A N 1
ATOM 676 C CA . PHE A 1 86 ? -4.334 0.688 -10.995 1.00 97.62 86 PHE A CA 1
ATOM 677 C C . PHE A 1 86 ? -5.073 -0.250 -10.042 1.00 97.62 86 PHE A C 1
ATOM 679 O O . PHE A 1 86 ? -4.425 -0.984 -9.304 1.00 97.62 86 PHE A O 1
ATOM 686 N N . ILE A 1 87 ? -6.408 -0.216 -10.038 1.00 97.81 87 ILE A N 1
ATOM 687 C CA . ILE A 1 87 ? -7.232 -1.038 -9.143 1.00 97.81 87 ILE A CA 1
ATOM 688 C C . ILE A 1 87 ? -6.956 -2.522 -9.373 1.00 97.81 87 ILE A C 1
ATOM 690 O O . ILE A 1 87 ? -6.692 -3.235 -8.406 1.00 97.81 87 ILE A O 1
ATOM 694 N N . ASP A 1 88 ? -6.970 -2.964 -10.630 1.00 96.12 88 ASP A N 1
ATOM 695 C CA . ASP A 1 88 ? -6.752 -4.365 -10.991 1.00 96.12 88 ASP A CA 1
ATOM 696 C C . ASP A 1 88 ? -5.371 -4.832 -10.495 1.00 96.12 88 ASP A C 1
ATOM 698 O O . ASP A 1 88 ? -5.264 -5.823 -9.768 1.00 96.12 88 ASP A O 1
ATOM 702 N N . ARG A 1 89 ? -4.318 -4.051 -10.778 1.00 96.31 89 ARG A N 1
ATOM 703 C CA . ARG A 1 89 ? -2.948 -4.372 -10.357 1.00 96.31 89 ARG A CA 1
ATOM 704 C C . ARG A 1 89 ? -2.756 -4.305 -8.840 1.00 96.31 89 ARG A C 1
ATOM 706 O O . ARG A 1 89 ? -2.049 -5.131 -8.265 1.00 96.31 89 ARG A O 1
ATOM 713 N N . PHE A 1 90 ? -3.371 -3.326 -8.183 1.00 97.94 90 PHE A N 1
ATOM 714 C CA . PHE A 1 90 ? -3.304 -3.148 -6.735 1.00 97.94 90 PHE A CA 1
ATOM 715 C C . PHE A 1 90 ? -3.970 -4.311 -5.998 1.00 97.94 90 PHE A C 1
ATOM 717 O O . PHE A 1 90 ? -3.383 -4.843 -5.059 1.00 97.94 90 PHE A O 1
ATOM 724 N N . LEU A 1 91 ? -5.171 -4.717 -6.423 1.00 97.44 91 LEU A N 1
ATOM 725 C CA . LEU A 1 91 ? -5.902 -5.823 -5.807 1.00 97.44 91 LEU A CA 1
ATOM 726 C C . LEU A 1 91 ? -5.204 -7.162 -6.040 1.00 97.44 91 LEU A C 1
ATOM 728 O O . LEU A 1 91 ? -5.120 -7.947 -5.100 1.00 97.44 91 LEU A O 1
ATOM 732 N N . GLN A 1 92 ? -4.666 -7.395 -7.242 1.00 95.31 92 GLN A N 1
ATOM 733 C CA . GLN A 1 92 ? -3.869 -8.587 -7.532 1.00 95.31 92 GLN A CA 1
ATOM 734 C C . GLN A 1 92 ? -2.660 -8.679 -6.592 1.00 95.31 92 GLN A C 1
ATOM 736 O O . GLN A 1 92 ? -2.530 -9.648 -5.847 1.00 95.31 92 GLN A O 1
ATOM 741 N N . CYS A 1 93 ? -1.825 -7.636 -6.571 1.00 96.25 93 CYS A N 1
ATOM 742 C CA . CYS A 1 93 ? -0.626 -7.586 -5.737 1.00 96.25 93 CYS A CA 1
ATOM 743 C C . CYS A 1 93 ? -0.974 -7.738 -4.250 1.00 96.25 93 CYS A C 1
ATOM 745 O O . CYS A 1 93 ? -0.321 -8.472 -3.513 1.00 96.25 93 CYS A O 1
ATOM 747 N N . TRP A 1 94 ? -2.053 -7.099 -3.797 1.00 97.38 94 TRP A N 1
ATOM 748 C CA . TRP A 1 94 ? -2.507 -7.245 -2.424 1.00 97.38 94 TRP A CA 1
ATOM 749 C C . TRP A 1 94 ? -2.948 -8.686 -2.113 1.00 97.38 94 TRP A C 1
ATOM 751 O O . TRP A 1 94 ? -2.528 -9.228 -1.092 1.00 97.38 94 TRP A O 1
ATOM 761 N N . ALA A 1 95 ? -3.728 -9.337 -2.979 1.00 96.38 95 ALA A N 1
ATOM 762 C CA . ALA A 1 95 ? -4.144 -10.727 -2.7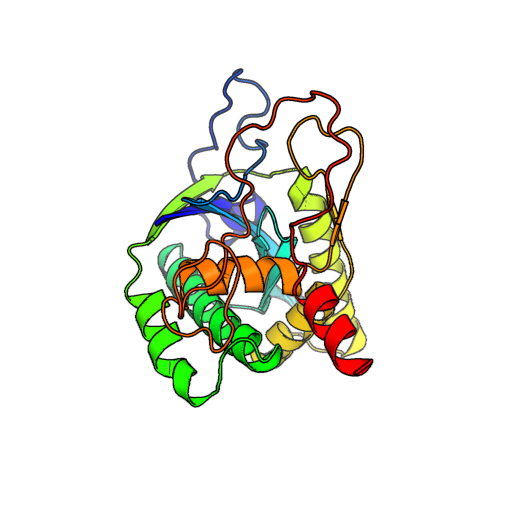87 1.00 96.38 95 ALA A CA 1
ATOM 763 C C . ALA A 1 95 ? -2.941 -11.685 -2.723 1.00 96.38 95 ALA A C 1
ATOM 765 O O . ALA A 1 95 ? -2.854 -12.517 -1.819 1.00 96.38 95 ALA A O 1
ATOM 766 N N . GLU A 1 96 ? -1.987 -11.530 -3.643 1.00 94.44 96 GLU A N 1
ATOM 767 C CA . GLU A 1 96 ? -0.765 -12.337 -3.709 1.00 94.44 96 GLU A CA 1
ATOM 768 C C . GLU A 1 96 ? 0.080 -12.179 -2.439 1.00 94.44 96 GLU A C 1
ATOM 770 O O . GLU A 1 96 ? 0.437 -13.171 -1.801 1.00 94.44 96 GLU A O 1
ATOM 775 N N . GLN A 1 97 ? 0.340 -10.940 -2.010 1.00 95.38 97 GLN A N 1
ATOM 776 C CA . GLN A 1 97 ? 1.118 -10.685 -0.794 1.00 95.38 97 GLN A CA 1
ATOM 777 C C . GLN A 1 97 ? 0.383 -11.138 0.471 1.00 95.38 97 GLN A C 1
ATOM 779 O O . GLN A 1 97 ? 1.017 -11.633 1.402 1.00 95.38 97 GLN A O 1
ATOM 784 N N . CYS A 1 98 ? -0.945 -11.013 0.502 1.00 94.69 98 CYS A N 1
ATOM 785 C CA . CYS A 1 98 ? -1.790 -11.492 1.593 1.00 94.69 98 CYS A CA 1
ATOM 786 C C . CYS A 1 98 ? -1.567 -12.988 1.851 1.00 94.69 98 CYS A C 1
ATOM 788 O O . CYS A 1 98 ? -1.252 -13.389 2.974 1.00 94.69 98 CYS A O 1
ATOM 790 N N . VAL A 1 99 ? -1.657 -13.792 0.792 1.00 94.12 99 VAL A N 1
ATOM 791 C CA . VAL A 1 99 ? -1.482 -15.246 0.850 1.00 94.12 99 VAL A CA 1
ATOM 792 C C . VAL A 1 99 ? -0.024 -15.622 1.107 1.00 94.12 99 VAL A C 1
ATOM 794 O O . VAL A 1 99 ? 0.252 -16.386 2.033 1.00 94.12 99 VAL A O 1
ATOM 797 N N . HIS A 1 100 ? 0.917 -15.044 0.353 1.00 93.12 100 HIS A N 1
ATOM 798 C CA . HIS A 1 100 ? 2.343 -15.341 0.505 1.00 93.12 100 HIS A CA 1
ATOM 799 C C . HIS A 1 100 ? 2.806 -15.109 1.944 1.00 93.12 100 HIS A C 1
ATOM 801 O O . HIS A 1 100 ? 3.450 -15.967 2.543 1.00 93.12 100 HIS A O 1
ATOM 807 N N . MET A 1 101 ? 2.449 -13.966 2.536 1.00 92.12 101 MET A N 1
ATOM 808 C CA . MET A 1 101 ? 2.907 -13.636 3.881 1.00 92.12 101 MET A CA 1
ATOM 809 C C . MET A 1 101 ? 2.248 -14.484 4.972 1.00 92.12 101 MET A C 1
ATOM 811 O O . MET A 1 101 ? 2.887 -14.750 5.990 1.00 92.12 101 MET A O 1
ATOM 815 N N . ALA A 1 102 ? 0.996 -14.907 4.781 1.00 92.69 102 ALA A N 1
ATOM 816 C CA . ALA A 1 102 ? 0.300 -15.783 5.719 1.00 92.69 102 ALA A CA 1
ATOM 817 C C . ALA A 1 102 ? 0.935 -17.185 5.777 1.00 92.69 102 ALA A C 1
ATOM 819 O O . ALA A 1 102 ? 1.058 -17.761 6.863 1.00 92.69 102 ALA A O 1
ATOM 820 N N . ILE A 1 103 ? 1.385 -17.700 4.628 1.00 92.06 103 ILE A N 1
ATOM 821 C CA . ILE A 1 103 ? 2.130 -18.964 4.526 1.00 92.06 103 ILE A CA 1
ATOM 822 C C . ILE A 1 103 ? 3.538 -18.792 5.092 1.00 92.06 103 ILE A C 1
ATOM 824 O O . ILE A 1 103 ? 3.965 -19.566 5.943 1.00 92.06 103 ILE A O 1
ATOM 828 N N . GLU A 1 104 ? 4.253 -17.749 4.664 1.00 90.00 104 GLU A N 1
ATOM 829 C CA . GLU A 1 104 ? 5.638 -17.498 5.071 1.00 90.00 104 GLU A CA 1
ATOM 830 C C . GLU A 1 104 ? 5.768 -17.362 6.594 1.00 90.00 104 GLU A C 1
ATOM 832 O O . GLU A 1 104 ? 6.729 -17.842 7.197 1.00 90.00 104 GLU A O 1
ATOM 837 N N . CYS A 1 105 ? 4.787 -16.730 7.246 1.00 87.94 105 CYS A N 1
ATOM 838 C CA . CYS A 1 105 ? 4.790 -16.608 8.696 1.00 87.94 105 CYS A CA 1
ATOM 839 C C . CYS A 1 105 ? 4.283 -17.870 9.414 1.00 87.94 105 CYS A C 1
ATOM 841 O O . CYS A 1 105 ? 4.323 -17.894 10.647 1.00 87.94 105 CYS A O 1
ATOM 843 N N . GLY A 1 106 ? 3.803 -18.886 8.691 1.00 89.19 106 GLY A N 1
ATOM 844 C CA . GLY A 1 106 ? 3.252 -20.132 9.225 1.00 89.19 106 GLY A CA 1
ATOM 845 C C . GLY A 1 106 ? 1.911 -19.971 9.940 1.00 89.19 106 GLY A C 1
ATOM 846 O O . GLY A 1 106 ? 1.622 -20.743 10.849 1.00 89.19 106 GLY A O 1
ATOM 847 N N . ALA A 1 107 ? 1.135 -18.930 9.620 1.00 89.81 107 ALA A N 1
ATOM 848 C CA . ALA A 1 107 ? -0.205 -18.753 10.182 1.00 89.81 107 ALA A CA 1
ATOM 849 C C . ALA A 1 107 ? -1.252 -19.615 9.468 1.00 89.81 107 ALA A C 1
ATOM 851 O O . ALA A 1 107 ? -2.211 -20.046 10.099 1.00 89.81 107 ALA A O 1
ATOM 852 N N . VAL A 1 108 ? -1.053 -19.869 8.174 1.00 91.38 108 VAL A N 1
ATOM 853 C CA . VAL A 1 108 ? -1.846 -20.813 7.379 1.00 91.38 108 VAL A CA 1
ATOM 854 C C . VAL A 1 108 ? -0.912 -21.773 6.648 1.00 91.38 108 VAL A C 1
ATOM 856 O O . VAL A 1 108 ? 0.267 -21.477 6.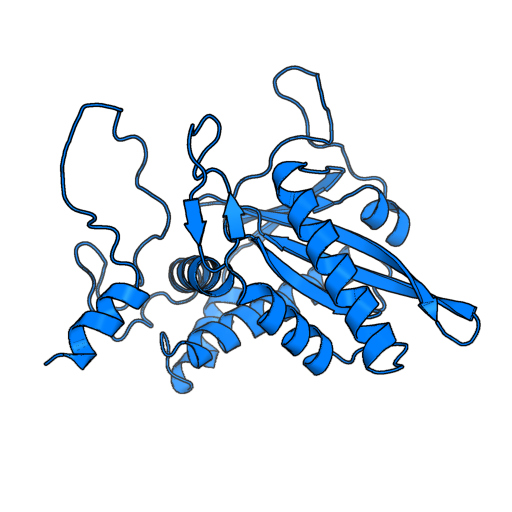444 1.00 91.38 108 VAL A O 1
ATOM 859 N N . THR A 1 109 ? -1.435 -22.926 6.251 1.00 90.62 109 THR A N 1
ATOM 860 C CA . THR A 1 109 ? -0.704 -23.926 5.467 1.00 90.62 109 THR A CA 1
ATOM 861 C C . THR A 1 109 ? -0.831 -23.659 3.968 1.00 90.62 109 THR A C 1
ATOM 863 O O . THR A 1 109 ? -1.764 -22.995 3.513 1.00 90.62 109 THR A O 1
ATOM 866 N N . GLU A 1 110 ? 0.078 -24.225 3.170 1.00 89.69 110 GLU A N 1
ATOM 867 C CA . GLU A 1 110 ? 0.023 -24.128 1.702 1.00 89.69 110 GLU A CA 1
ATOM 868 C C . GLU A 1 110 ? -1.275 -24.707 1.118 1.00 89.69 110 GLU A C 1
ATOM 870 O O . GLU A 1 110 ? -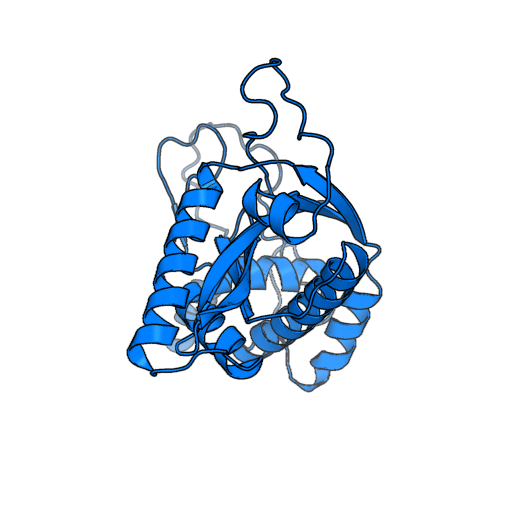1.763 -24.236 0.090 1.00 89.69 110 GLU A O 1
ATOM 875 N N . THR A 1 111 ? -1.891 -25.686 1.784 1.00 91.69 111 THR A N 1
ATOM 876 C CA . THR A 1 111 ? -3.181 -26.248 1.359 1.00 91.69 111 THR A CA 1
ATOM 877 C C . THR A 1 111 ? -4.332 -25.250 1.491 1.00 91.69 111 THR A C 1
ATOM 879 O O . THR A 1 111 ? -5.294 -25.341 0.734 1.00 91.69 111 THR A O 1
ATOM 882 N N . SER A 1 112 ? -4.211 -24.265 2.385 1.00 90.69 112 SER A N 1
ATOM 883 C CA . SER A 1 112 ? -5.221 -23.226 2.630 1.00 90.69 112 SER A CA 1
ATOM 884 C C . SER A 1 112 ? -5.082 -22.004 1.708 1.00 90.69 112 SER A C 1
ATOM 886 O O . SER A 1 112 ? -5.898 -21.085 1.774 1.00 90.69 112 SER A O 1
ATOM 888 N N . THR A 1 113 ? -4.071 -21.988 0.828 1.00 89.94 113 THR A N 1
ATOM 889 C CA . THR A 1 113 ? -3.792 -20.904 -0.136 1.00 89.94 113 THR A CA 1
ATOM 890 C C . THR A 1 113 ? -5.024 -20.551 -0.961 1.00 89.94 113 THR A C 1
ATOM 892 O O . THR A 1 113 ? -5.398 -19.383 -1.061 1.00 89.94 113 THR A O 1
ATOM 895 N N . ARG A 1 114 ? -5.671 -21.571 -1.541 1.00 93.06 114 ARG A N 1
ATOM 896 C CA . ARG A 1 114 ? -6.838 -21.385 -2.405 1.00 93.06 114 ARG A CA 1
ATOM 897 C C . ARG A 1 114 ? -8.011 -20.800 -1.629 1.00 93.06 114 ARG A C 1
ATOM 899 O O . ARG A 1 114 ? -8.595 -19.827 -2.085 1.00 93.06 114 ARG A O 1
ATOM 906 N N . ASP A 1 115 ? -8.298 -21.341 -0.449 1.00 95.38 115 ASP A N 1
ATOM 907 C CA . ASP A 1 115 ? -9.414 -20.880 0.377 1.00 95.38 115 ASP A CA 1
ATOM 908 C C . ASP A 1 115 ? -9.223 -19.424 0.816 1.00 95.38 115 ASP A C 1
ATOM 910 O O . ASP A 1 115 ? -10.166 -18.635 0.781 1.00 95.38 115 ASP A O 1
ATOM 914 N N . MET A 1 116 ? -7.999 -19.036 1.187 1.00 94.94 116 MET A N 1
ATOM 915 C CA . MET A 1 116 ? -7.682 -17.654 1.554 1.00 94.94 116 MET A CA 1
ATOM 916 C C . MET A 1 116 ? -7.790 -16.700 0.356 1.00 94.94 116 MET A C 1
ATOM 918 O O . MET A 1 116 ? -8.314 -15.591 0.488 1.00 94.94 116 MET A O 1
ATOM 922 N N . PHE A 1 117 ? -7.339 -17.128 -0.825 1.00 94.88 117 PHE A N 1
ATOM 923 C CA . PHE A 1 117 ? -7.472 -16.348 -2.056 1.00 94.88 117 PHE A CA 1
ATOM 924 C C . PHE A 1 117 ? -8.945 -16.182 -2.464 1.00 94.88 117 PHE A C 1
ATOM 926 O O . PHE A 1 117 ? -9.386 -15.069 -2.752 1.00 94.88 117 PHE A O 1
ATOM 933 N N . ASP A 1 118 ? -9.736 -17.256 -2.394 1.00 95.44 118 ASP A N 1
ATOM 934 C CA . ASP A 1 118 ? -11.175 -17.245 -2.669 1.00 95.44 118 ASP A CA 1
ATOM 935 C C . ASP A 1 118 ? -11.930 -16.353 -1.664 1.00 95.44 118 ASP A C 1
ATOM 937 O O . ASP A 1 118 ? -12.829 -15.606 -2.052 1.00 95.44 118 ASP A O 1
ATOM 941 N N . GLN A 1 119 ? -11.535 -16.345 -0.384 1.00 96.62 119 GLN A N 1
ATOM 942 C CA . GLN A 1 119 ? -12.078 -15.418 0.618 1.00 96.62 119 GLN A CA 1
ATOM 943 C C . GLN A 1 119 ? -11.722 -13.954 0.326 1.00 96.62 119 GLN A C 1
ATOM 945 O O . GLN A 1 119 ? -12.569 -13.068 0.500 1.00 96.62 119 GLN A O 1
ATOM 950 N N . PHE A 1 120 ? -10.498 -13.676 -0.133 1.00 96.50 120 PHE A N 1
ATOM 951 C CA . PHE A 1 120 ? -10.101 -12.331 -0.548 1.00 96.50 120 PHE A CA 1
ATOM 952 C C . PHE A 1 120 ? -10.951 -11.853 -1.734 1.00 96.50 120 PHE A C 1
ATOM 954 O O . PHE A 1 120 ? -11.569 -10.790 -1.652 1.00 96.50 120 PHE A O 1
ATOM 961 N N . LEU A 1 121 ? -11.050 -12.658 -2.798 1.00 94.12 121 LEU A N 1
ATOM 962 C CA . LEU A 1 121 ? -11.832 -12.333 -3.998 1.00 94.12 121 LEU A CA 1
ATOM 963 C C . LEU A 1 121 ? -13.341 -12.264 -3.729 1.00 94.12 121 LEU A C 1
ATOM 965 O O . LEU A 1 121 ? -14.039 -11.434 -4.308 1.00 94.12 121 LEU A O 1
ATOM 969 N N . GLY A 1 122 ? -13.849 -13.113 -2.835 1.00 94.69 122 GLY A N 1
ATOM 970 C CA . GLY A 1 122 ? -15.250 -13.124 -2.417 1.00 94.69 122 GLY A CA 1
ATOM 971 C C . GLY A 1 122 ? -15.629 -11.958 -1.499 1.00 94.69 122 GLY A C 1
ATOM 972 O O . GLY A 1 122 ? -16.816 -11.719 -1.254 1.00 94.69 122 GLY A O 1
ATOM 973 N N . THR A 1 123 ? -14.654 -11.202 -0.986 1.00 94.75 123 THR A N 1
ATOM 974 C CA . THR A 1 123 ? -14.927 -10.037 -0.146 1.00 94.75 123 THR A CA 1
ATOM 975 C C . THR A 1 123 ? -15.428 -8.876 -0.999 1.00 94.75 123 THR A C 1
ATOM 977 O O . THR A 1 123 ? -14.710 -8.330 -1.830 1.00 94.75 123 THR A O 1
ATOM 980 N N . SER A 1 124 ? -16.650 -8.407 -0.729 1.00 94.38 124 SER A N 1
ATOM 981 C CA . SER A 1 124 ? -17.157 -7.173 -1.337 1.00 94.38 124 SER A CA 1
ATOM 982 C C . SER A 1 124 ? -16.351 -5.966 -0.837 1.00 94.38 124 SER A C 1
ATOM 984 O O . SER A 1 124 ? -16.494 -5.537 0.318 1.00 94.38 124 SER A O 1
ATOM 986 N N . MET A 1 125 ? -15.480 -5.440 -1.702 1.00 95.62 125 MET A N 1
ATOM 987 C CA . MET A 1 125 ? -14.651 -4.262 -1.446 1.00 95.62 125 MET A CA 1
ATOM 988 C C . MET A 1 125 ? -15.225 -3.040 -2.160 1.00 95.62 125 MET A C 1
ATOM 990 O O . MET A 1 125 ? -15.340 -3.017 -3.383 1.00 95.62 125 MET A O 1
ATOM 994 N N . LYS A 1 126 ? -15.555 -1.996 -1.398 1.00 97.50 126 LYS A N 1
ATOM 995 C CA . LYS A 1 126 ? -15.949 -0.697 -1.947 1.00 97.50 126 LYS A CA 1
ATOM 996 C C . LYS A 1 126 ? -14.743 0.234 -1.946 1.00 97.50 126 LYS A C 1
ATOM 998 O O . LYS A 1 126 ? -14.343 0.727 -0.892 1.00 97.50 126 LYS A O 1
ATOM 1003 N N . LEU A 1 127 ? -14.167 0.474 -3.122 1.00 97.81 127 LEU A N 1
ATOM 1004 C CA . LEU A 1 127 ? -13.025 1.372 -3.266 1.00 97.81 127 LEU A CA 1
ATOM 1005 C C . LEU A 1 127 ? -13.482 2.834 -3.339 1.00 97.81 127 LEU A C 1
ATOM 1007 O O . LEU A 1 127 ? -14.382 3.184 -4.100 1.00 97.81 127 LEU A O 1
ATOM 1011 N N . MET A 1 128 ? -12.837 3.693 -2.554 1.00 97.88 128 MET A N 1
ATOM 1012 C CA . MET A 1 128 ? -13.056 5.137 -2.522 1.00 97.88 128 MET A CA 1
ATOM 1013 C C . MET A 1 128 ? -11.727 5.847 -2.741 1.00 97.88 128 MET A C 1
ATOM 1015 O O . MET A 1 128 ? -10.760 5.577 -2.031 1.00 97.88 128 MET A O 1
ATOM 1019 N N . PHE A 1 129 ? -11.683 6.776 -3.690 1.00 98.19 129 PHE A N 1
ATOM 1020 C CA . PHE A 1 129 ? -10.467 7.499 -4.049 1.00 98.19 129 PHE A CA 1
ATOM 1021 C C . PHE A 1 129 ? -10.590 8.968 -3.684 1.00 98.19 129 PHE A C 1
ATOM 1023 O O . PHE A 1 129 ? -11.552 9.628 -4.067 1.00 98.19 129 PHE A O 1
ATOM 1030 N N . PHE A 1 130 ? -9.579 9.486 -2.994 1.00 98.19 130 PHE A N 1
ATOM 1031 C CA . PHE A 1 130 ? -9.491 10.901 -2.668 1.00 98.19 130 PHE A CA 1
ATOM 1032 C C . PHE A 1 130 ? -8.091 11.433 -2.930 1.00 98.19 130 PHE A C 1
ATOM 1034 O O . PHE A 1 130 ? -7.095 10.790 -2.599 1.00 98.19 130 PHE A O 1
ATOM 1041 N N . LYS A 1 131 ? -8.012 12.660 -3.445 1.00 98.19 131 LYS A N 1
ATOM 1042 C CA . LYS A 1 131 ? -6.777 13.439 -3.485 1.00 98.19 131 LYS A CA 1
ATOM 1043 C C . LYS A 1 131 ? -6.420 13.868 -2.069 1.00 98.19 131 LYS A C 1
ATOM 1045 O O . LYS A 1 131 ? -7.075 14.743 -1.491 1.00 98.19 131 LYS A O 1
ATOM 1050 N N . ASN A 1 132 ? -5.408 13.233 -1.490 1.00 98.25 132 ASN A N 1
ATOM 1051 C CA . ASN A 1 132 ? -5.007 13.465 -0.111 1.00 98.25 132 ASN A CA 1
ATOM 1052 C C . ASN A 1 132 ? -3.557 13.033 0.166 1.00 98.25 132 ASN A C 1
ATOM 1054 O O . ASN A 1 132 ? -3.081 12.028 -0.362 1.00 98.25 132 ASN A O 1
ATOM 1058 N N . THR A 1 133 ? -2.879 13.769 1.047 1.00 97.88 133 THR A N 1
ATOM 1059 C CA . THR A 1 133 ? -1.579 13.387 1.614 1.00 97.88 133 THR A CA 1
ATOM 1060 C C . THR A 1 133 ? -1.654 13.397 3.141 1.00 97.88 133 THR A C 1
ATOM 1062 O O . THR A 1 133 ? -1.578 14.455 3.768 1.00 97.88 133 THR A O 1
ATOM 1065 N N . ASP A 1 134 ? -1.750 12.221 3.756 1.00 96.06 134 ASP A N 1
ATOM 1066 C CA . ASP A 1 134 ? -1.607 12.060 5.201 1.00 96.06 134 ASP A CA 1
ATOM 1067 C C . ASP A 1 134 ? -0.129 12.180 5.584 1.00 96.06 134 ASP A C 1
ATOM 1069 O O . ASP A 1 134 ? 0.683 11.286 5.342 1.00 96.06 134 ASP A O 1
ATOM 1073 N N . LEU A 1 135 ? 0.228 13.284 6.238 1.00 93.94 135 LEU A N 1
ATOM 1074 C CA . LEU A 1 135 ? 1.605 13.558 6.656 1.00 93.94 135 LEU A CA 1
ATOM 1075 C C . LEU A 1 135 ? 2.164 12.518 7.635 1.00 93.94 135 LEU A C 1
ATOM 1077 O O . LEU A 1 135 ? 3.376 12.318 7.686 1.00 93.94 135 LEU A O 1
ATOM 1081 N N . SER A 1 136 ? 1.306 11.836 8.399 1.00 91.69 136 SER A N 1
ATOM 1082 C CA . SER A 1 136 ? 1.750 10.764 9.284 1.00 91.69 136 SER A CA 1
ATOM 1083 C C . SER A 1 136 ? 2.227 9.549 8.493 1.00 91.69 136 SER A C 1
ATOM 1085 O O . SER A 1 136 ? 3.131 8.860 8.955 1.00 91.69 136 SER A O 1
ATOM 1087 N N . VAL A 1 137 ? 1.632 9.273 7.325 1.00 96.38 137 VAL A N 1
ATOM 1088 C CA . VAL A 1 137 ? 1.988 8.171 6.411 1.00 96.38 137 VAL A CA 1
ATOM 1089 C C . VAL A 1 137 ? 3.091 8.582 5.453 1.00 96.38 137 VAL A C 1
ATOM 1091 O O . VAL A 1 137 ? 3.976 7.778 5.168 1.00 96.38 137 VAL A O 1
ATOM 1094 N N . ASN A 1 138 ? 3.103 9.851 5.047 1.00 96.81 138 ASN A N 1
ATOM 1095 C CA . ASN A 1 138 ? 4.042 10.375 4.069 1.00 96.81 138 ASN A CA 1
ATOM 1096 C C . ASN A 1 138 ? 5.511 10.172 4.454 1.00 96.81 138 ASN A C 1
ATOM 1098 O O . ASN A 1 138 ? 6.310 9.892 3.574 1.00 96.81 138 ASN A O 1
ATOM 1102 N N . GLY A 1 139 ? 5.863 10.238 5.743 1.00 95.00 139 GLY A N 1
ATOM 1103 C CA . GLY A 1 139 ? 7.230 9.923 6.181 1.00 95.00 139 GLY A CA 1
ATOM 1104 C C . GLY A 1 139 ? 7.685 8.527 5.739 1.00 95.00 139 GLY A C 1
ATOM 1105 O O . GLY A 1 139 ? 8.773 8.377 5.206 1.00 95.00 139 GLY A O 1
ATOM 1106 N N . HIS A 1 140 ? 6.813 7.520 5.845 1.00 96.31 140 HIS A N 1
ATOM 1107 C CA . HIS A 1 140 ? 7.128 6.155 5.412 1.00 96.31 140 HIS A CA 1
ATOM 1108 C C . HIS A 1 140 ? 7.073 5.959 3.897 1.00 96.31 140 HIS A C 1
ATOM 1110 O O . HIS A 1 140 ? 7.707 5.037 3.393 1.00 96.31 140 HIS A O 1
ATOM 1116 N N . VAL A 1 141 ? 6.317 6.796 3.181 1.00 98.12 141 VAL A N 1
ATOM 1117 C CA . VAL A 1 141 ? 6.373 6.846 1.715 1.00 98.12 141 VAL A CA 1
ATOM 1118 C C . VAL A 1 141 ? 7.739 7.363 1.276 1.00 98.12 141 VAL A C 1
ATOM 1120 O O . VAL A 1 141 ? 8.387 6.716 0.465 1.00 98.12 141 VAL A O 1
ATOM 1123 N N . THR A 1 142 ? 8.200 8.473 1.858 1.00 97.44 142 THR A N 1
ATOM 1124 C CA . THR A 1 142 ? 9.523 9.040 1.571 1.00 97.44 142 THR A CA 1
ATOM 1125 C C . THR A 1 142 ? 10.644 8.068 1.940 1.00 97.44 142 THR A C 1
ATOM 1127 O O . THR A 1 142 ? 11.567 7.894 1.155 1.00 97.44 142 THR A O 1
ATOM 1130 N N . ASP A 1 143 ? 10.550 7.377 3.081 1.00 96.62 143 ASP A N 1
ATOM 1131 C CA . ASP A 1 143 ? 11.523 6.337 3.441 1.00 96.62 143 ASP A CA 1
ATOM 1132 C C . ASP A 1 143 ? 11.566 5.221 2.380 1.00 96.62 143 ASP A C 1
ATOM 1134 O O . ASP A 1 143 ? 12.643 4.824 1.941 1.00 96.62 143 ASP A O 1
ATOM 1138 N N . ALA A 1 144 ? 10.402 4.721 1.948 1.00 97.69 144 ALA A N 1
ATOM 1139 C CA . ALA A 1 144 ? 10.313 3.674 0.930 1.00 97.69 144 ALA A CA 1
ATOM 1140 C C . ALA A 1 144 ? 10.842 4.133 -0.438 1.00 97.69 144 ALA A C 1
ATOM 1142 O O . ALA A 1 144 ? 11.507 3.360 -1.119 1.00 97.69 144 ALA A O 1
ATOM 1143 N N . GLU A 1 145 ? 10.597 5.388 -0.816 1.00 98.06 145 GLU A N 1
ATOM 1144 C CA . GLU A 1 145 ? 11.169 6.004 -2.015 1.00 98.06 145 GLU A CA 1
ATOM 1145 C C . GLU A 1 145 ? 12.701 6.022 -1.957 1.00 98.06 145 GLU A C 1
ATOM 1147 O O . GLU A 1 145 ? 13.350 5.673 -2.936 1.00 98.06 145 GLU A O 1
ATOM 1152 N N . GLN A 1 146 ? 13.303 6.342 -0.808 1.00 97.31 146 GLN A N 1
ATOM 1153 C CA . GLN A 1 146 ? 14.763 6.287 -0.669 1.00 97.31 146 GLN A CA 1
ATOM 1154 C C . GLN A 1 146 ? 15.308 4.862 -0.816 1.00 97.31 146 GLN A C 1
ATOM 1156 O O . GLN A 1 146 ? 16.306 4.670 -1.505 1.00 97.31 146 GLN A O 1
ATOM 1161 N N . TRP A 1 147 ? 14.649 3.860 -0.224 1.00 97.19 147 TRP A N 1
ATOM 1162 C CA . TRP A 1 147 ? 15.023 2.453 -0.421 1.00 97.19 147 TRP A CA 1
ATOM 1163 C C . TRP A 1 147 ? 14.930 2.031 -1.887 1.00 97.19 147 TRP A C 1
ATOM 1165 O O . TRP A 1 147 ? 15.824 1.353 -2.385 1.00 97.19 147 TRP A O 1
ATOM 1175 N N . LEU A 1 148 ? 13.868 2.457 -2.570 1.00 96.56 148 LEU A N 1
ATOM 1176 C CA . LEU A 1 148 ? 13.639 2.196 -3.985 1.00 96.56 148 LEU A CA 1
ATOM 1177 C C . LEU A 1 148 ? 14.758 2.788 -4.855 1.00 96.56 148 LEU A C 1
ATOM 1179 O O . LEU A 1 148 ? 15.368 2.071 -5.641 1.00 96.56 148 LEU A O 1
ATOM 1183 N N . LEU A 1 149 ? 15.076 4.071 -4.669 1.00 95.56 149 LEU A N 1
ATOM 1184 C CA . LEU A 1 149 ? 16.135 4.749 -5.423 1.00 95.56 149 LEU A CA 1
ATOM 1185 C C . LEU A 1 149 ? 17.521 4.152 -5.142 1.00 95.56 149 LEU A C 1
ATOM 1187 O O . LEU A 1 149 ? 18.306 3.966 -6.066 1.00 95.56 149 LEU A O 1
ATOM 1191 N N . GLN A 1 150 ? 17.807 3.798 -3.887 1.00 95.75 150 GLN A N 1
ATOM 1192 C CA . GLN A 1 150 ? 19.059 3.132 -3.518 1.00 95.75 150 GLN A CA 1
ATOM 1193 C C . GLN A 1 150 ? 19.174 1.720 -4.094 1.00 95.75 150 GLN A C 1
ATOM 1195 O O . GLN A 1 150 ? 20.287 1.268 -4.342 1.00 95.75 150 GLN A O 1
ATOM 1200 N N . ALA A 1 151 ? 18.062 1.003 -4.266 1.00 95.88 151 ALA A N 1
ATOM 1201 C CA . ALA A 1 151 ? 18.081 -0.315 -4.888 1.00 95.88 151 ALA A CA 1
ATOM 1202 C C . ALA A 1 151 ? 18.472 -0.209 -6.367 1.00 95.88 151 ALA A C 1
ATOM 1204 O O . ALA A 1 151 ? 19.363 -0.937 -6.795 1.00 95.88 151 ALA A O 1
ATOM 1205 N N . TYR A 1 152 ? 17.881 0.735 -7.106 1.00 95.31 152 TYR A N 1
ATOM 1206 C CA . TYR A 1 152 ? 18.263 0.989 -8.498 1.00 95.31 152 TYR A CA 1
ATOM 1207 C C . 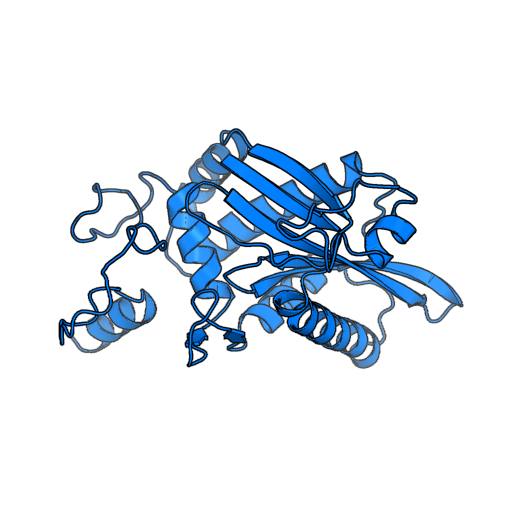TYR A 1 152 ? 19.751 1.333 -8.632 1.00 95.31 152 TYR A C 1
ATOM 1209 O O . TYR A 1 152 ? 20.448 0.693 -9.410 1.00 95.31 152 TYR A O 1
ATOM 1217 N N . ASP A 1 153 ? 20.250 2.265 -7.814 1.00 93.88 153 ASP A N 1
ATOM 1218 C CA . ASP A 1 153 ? 21.663 2.677 -7.815 1.00 93.88 153 ASP A CA 1
ATOM 1219 C C . ASP A 1 153 ? 22.613 1.527 -7.438 1.00 93.88 153 ASP A C 1
ATOM 1221 O O . ASP A 1 153 ? 23.623 1.292 -8.094 1.00 93.88 153 ASP A O 1
ATOM 1225 N N . ARG A 1 154 ? 22.274 0.751 -6.401 1.00 94.25 154 ARG A N 1
ATOM 1226 C CA . ARG A 1 154 ? 23.123 -0.347 -5.918 1.00 94.25 154 ARG A CA 1
ATOM 1227 C C . ARG A 1 154 ? 23.251 -1.487 -6.918 1.00 94.25 154 ARG A C 1
ATOM 1229 O O . ARG A 1 154 ? 24.317 -2.095 -6.993 1.00 94.25 154 ARG A O 1
ATOM 1236 N N . TYR A 1 155 ? 22.149 -1.847 -7.567 1.00 92.88 155 TYR A N 1
ATOM 1237 C CA . TYR A 1 155 ? 22.112 -2.984 -8.484 1.00 92.88 155 TYR A CA 1
ATOM 1238 C C . TYR A 1 155 ? 22.372 -2.580 -9.935 1.00 92.88 155 TYR A C 1
ATOM 1240 O O . TYR A 1 155 ? 22.476 -3.471 -10.771 1.00 92.88 155 TYR A O 1
ATOM 1248 N N . ASP A 1 156 ? 22.515 -1.279 -10.211 1.00 92.75 156 ASP A N 1
ATOM 1249 C CA . ASP A 1 156 ? 22.699 -0.720 -11.553 1.00 92.75 156 ASP A CA 1
ATOM 1250 C C . ASP A 1 156 ? 21.602 -1.195 -12.522 1.00 92.75 156 ASP A C 1
ATOM 1252 O O . ASP A 1 156 ? 21.854 -1.679 -13.625 1.00 92.75 156 ASP A O 1
ATOM 1256 N N . ILE A 1 157 ? 20.350 -1.123 -12.056 1.00 93.69 157 ILE A N 1
ATOM 1257 C CA . ILE A 1 157 ? 19.171 -1.529 -12.825 1.00 93.69 157 ILE A CA 1
ATOM 1258 C C . ILE A 1 157 ? 18.202 -0.368 -12.979 1.00 93.69 157 ILE A C 1
ATOM 1260 O O . ILE A 1 157 ? 17.970 0.419 -12.062 1.00 93.69 157 ILE A O 1
ATOM 1264 N N . ASP A 1 158 ? 17.560 -0.317 -14.140 1.00 91.75 158 ASP A N 1
ATOM 1265 C CA . ASP A 1 158 ? 16.569 0.703 -14.452 1.00 91.75 158 ASP A CA 1
ATOM 1266 C C . ASP A 1 158 ? 15.139 0.268 -14.150 1.00 91.75 158 ASP A C 1
ATOM 1268 O O . ASP A 1 158 ? 14.254 1.111 -14.108 1.00 91.75 158 ASP A O 1
ATOM 1272 N N . ILE A 1 159 ? 14.845 -1.018 -13.989 1.00 92.25 159 ILE A N 1
ATOM 1273 C CA . ILE A 1 159 ? 13.499 -1.522 -13.691 1.00 92.25 159 ILE A CA 1
ATOM 1274 C C . ILE A 1 159 ? 13.668 -2.762 -12.823 1.00 92.25 159 ILE A C 1
ATOM 1276 O O . ILE A 1 159 ? 14.559 -3.565 -13.079 1.00 92.25 159 ILE A O 1
ATOM 1280 N N . MET A 1 160 ? 12.808 -2.911 -11.817 1.00 95.12 160 MET A N 1
ATOM 1281 C CA . MET A 1 160 ? 12.681 -4.164 -11.084 1.00 95.12 160 MET A CA 1
ATOM 1282 C C . MET A 1 160 ? 11.536 -4.978 -11.672 1.00 95.12 160 MET A C 1
ATOM 1284 O O . MET A 1 160 ? 10.465 -4.440 -11.963 1.00 95.12 160 MET A O 1
ATOM 1288 N N . ASN A 1 161 ? 11.731 -6.283 -11.803 1.00 94.19 161 ASN A N 1
ATOM 1289 C CA . ASN A 1 161 ? 10.617 -7.189 -12.036 1.00 94.19 161 ASN A CA 1
ATOM 1290 C C . ASN A 1 161 ? 9.734 -7.303 -10.771 1.00 94.19 161 ASN A C 1
ATOM 1292 O O . ASN A 1 161 ? 10.019 -6.731 -9.714 1.00 94.19 161 ASN A O 1
ATOM 1296 N N . GLU A 1 162 ? 8.623 -8.029 -10.881 1.00 91.31 162 GLU A N 1
ATOM 1297 C CA . GLU A 1 162 ? 7.645 -8.140 -9.794 1.00 91.31 162 GLU A CA 1
ATOM 1298 C C . GLU A 1 162 ? 8.218 -8.814 -8.537 1.00 91.31 162 GLU A C 1
ATOM 1300 O O . GLU A 1 162 ? 7.930 -8.379 -7.421 1.00 91.31 162 GLU A O 1
ATOM 1305 N N . GLU A 1 163 ? 9.069 -9.827 -8.710 1.00 93.50 163 GLU A N 1
ATOM 1306 C CA . GLU A 1 163 ? 9.714 -10.560 -7.618 1.00 93.50 163 GLU A CA 1
ATOM 1307 C C . GLU A 1 163 ? 10.743 -9.688 -6.888 1.00 93.50 163 GLU A C 1
ATOM 1309 O O . GLU A 1 163 ? 10.776 -9.660 -5.658 1.00 93.50 163 GLU A O 1
ATOM 1314 N N . GLU A 1 164 ? 11.534 -8.906 -7.623 1.00 96.31 164 GLU A N 1
ATOM 1315 C CA . GLU A 1 164 ? 12.503 -7.955 -7.065 1.00 96.31 164 GLU A CA 1
ATOM 1316 C C . GLU A 1 164 ? 11.805 -6.837 -6.280 1.00 96.31 164 GLU A C 1
ATOM 1318 O O . GLU A 1 164 ? 12.188 -6.530 -5.145 1.00 96.31 164 GLU A O 1
ATOM 1323 N N . ALA A 1 165 ? 10.732 -6.265 -6.840 1.00 96.56 165 ALA A N 1
ATOM 1324 C CA . ALA A 1 165 ? 9.930 -5.249 -6.165 1.00 96.56 165 ALA A CA 1
ATOM 1325 C C . ALA A 1 165 ? 9.259 -5.808 -4.897 1.00 96.56 165 ALA A C 1
ATOM 1327 O O . ALA A 1 165 ? 9.244 -5.140 -3.855 1.00 96.56 165 ALA A O 1
ATOM 1328 N N . PHE A 1 166 ? 8.751 -7.044 -4.956 1.00 95.69 166 PHE A N 1
ATOM 1329 C CA . PHE A 1 166 ? 8.220 -7.748 -3.792 1.00 95.69 166 PHE A CA 1
ATOM 1330 C C . PHE A 1 166 ? 9.304 -8.002 -2.738 1.00 95.69 166 PHE A C 1
ATOM 1332 O O . PHE A 1 166 ? 9.094 -7.697 -1.563 1.00 95.69 166 PHE A O 1
ATOM 1339 N N . GLY A 1 167 ? 10.482 -8.482 -3.140 1.00 95.75 167 GLY A N 1
ATOM 1340 C CA . GLY A 1 167 ? 11.619 -8.738 -2.257 1.00 95.75 167 GLY A CA 1
ATOM 1341 C C . GLY A 1 167 ? 12.097 -7.480 -1.527 1.00 95.75 167 GLY A C 1
ATOM 1342 O O . GLY A 1 167 ? 12.286 -7.502 -0.306 1.00 95.75 167 GLY A O 1
ATOM 1343 N N . LEU A 1 168 ? 12.207 -6.353 -2.237 1.00 97.31 168 LEU A N 1
ATOM 1344 C CA . LEU A 1 168 ? 12.532 -5.065 -1.623 1.00 97.31 168 LEU A CA 1
ATOM 1345 C C . LEU A 1 168 ? 11.424 -4.601 -0.666 1.00 97.31 168 LEU A C 1
ATOM 1347 O O . LEU A 1 168 ? 11.711 -4.168 0.452 1.00 97.31 168 LEU A O 1
ATOM 1351 N N . GLY A 1 169 ? 10.154 -4.734 -1.061 1.00 97.00 169 GLY A N 1
ATOM 1352 C CA . GLY A 1 169 ? 9.011 -4.452 -0.191 1.00 97.00 169 GLY A CA 1
ATOM 1353 C C . GLY A 1 169 ? 9.053 -5.282 1.096 1.00 97.00 169 GLY A C 1
ATOM 1354 O O . GLY A 1 169 ? 8.931 -4.739 2.198 1.00 97.00 169 GLY A O 1
ATOM 1355 N N . ARG A 1 170 ? 9.324 -6.586 0.981 1.00 94.62 170 ARG A N 1
ATOM 1356 C CA . ARG A 1 170 ? 9.502 -7.513 2.106 1.00 94.62 170 ARG A CA 1
ATOM 1357 C C . ARG A 1 170 ? 10.613 -7.036 3.041 1.00 94.62 170 ARG A C 1
ATOM 1359 O O . ARG A 1 170 ? 10.379 -6.958 4.246 1.00 94.62 170 ARG A O 1
ATOM 1366 N N . GLN A 1 171 ? 11.767 -6.635 2.505 1.00 95.69 171 GLN A N 1
ATOM 1367 C CA . GLN A 1 171 ? 12.869 -6.076 3.294 1.00 95.69 171 GLN A CA 1
ATOM 1368 C C . GLN A 1 171 ? 12.455 -4.793 4.035 1.00 95.69 171 GLN A C 1
ATOM 1370 O O . GLN A 1 171 ? 12.667 -4.682 5.244 1.00 95.69 171 GLN A O 1
ATOM 1375 N N . ILE A 1 172 ? 11.803 -3.842 3.355 1.00 96.75 172 ILE A N 1
ATOM 1376 C CA . ILE A 1 172 ? 11.297 -2.601 3.972 1.00 96.75 172 ILE A CA 1
ATOM 1377 C C . ILE A 1 172 ? 10.333 -2.916 5.128 1.00 96.75 172 ILE A C 1
ATOM 1379 O O . ILE A 1 172 ? 10.369 -2.270 6.180 1.00 96.75 172 ILE A O 1
ATOM 1383 N N . ASN A 1 173 ? 9.478 -3.923 4.952 1.00 96.88 173 ASN A N 1
ATOM 1384 C CA . ASN A 1 173 ? 8.445 -4.306 5.913 1.00 96.88 173 ASN A CA 1
ATOM 1385 C C . ASN A 1 173 ? 8.968 -5.094 7.128 1.00 96.88 173 ASN A C 1
ATOM 1387 O O . ASN A 1 173 ? 8.212 -5.291 8.085 1.00 96.88 173 ASN A O 1
ATOM 1391 N N . GLN A 1 174 ? 10.244 -5.491 7.132 1.00 93.81 174 GLN A N 1
ATOM 1392 C CA . GLN A 1 174 ? 10.923 -6.118 8.275 1.00 93.81 174 GLN A CA 1
ATOM 1393 C C . GLN A 1 174 ? 11.531 -5.100 9.252 1.00 93.81 174 GLN A C 1
ATOM 1395 O O . GLN A 1 174 ? 11.880 -5.453 10.381 1.00 93.81 174 GLN A O 1
ATOM 1400 N N . PHE A 1 175 ? 11.634 -3.822 8.876 1.00 94.12 175 PHE A N 1
ATOM 1401 C CA . PHE A 1 175 ? 12.128 -2.791 9.785 1.00 94.12 175 PHE A CA 1
ATOM 1402 C C . PHE A 1 175 ? 11.029 -2.290 10.717 1.00 94.12 175 PHE A C 1
ATOM 1404 O O . PHE A 1 175 ? 9.920 -1.951 10.297 1.00 94.12 175 PHE A O 1
ATOM 1411 N N . ARG A 1 176 ? 11.349 -2.188 12.013 1.00 94.69 176 ARG A N 1
ATOM 1412 C CA . ARG A 1 176 ? 10.414 -1.646 13.004 1.00 94.69 176 ARG A CA 1
ATOM 1413 C C . ARG A 1 176 ? 10.090 -0.188 12.697 1.00 94.69 176 ARG A C 1
ATOM 1415 O O . ARG A 1 176 ? 10.984 0.653 12.624 1.00 94.69 176 ARG A O 1
ATOM 1422 N N . LYS A 1 177 ? 8.799 0.122 12.610 1.00 93.62 177 LYS A N 1
ATOM 1423 C CA . LYS A 1 177 ? 8.281 1.482 12.441 1.00 93.62 177 LYS A CA 1
ATOM 1424 C C . LYS A 1 177 ? 7.731 2.000 13.769 1.00 93.62 177 LYS A C 1
ATOM 1426 O O . LYS A 1 177 ? 7.409 1.229 14.674 1.00 93.62 177 LYS A O 1
ATOM 1431 N N . LYS A 1 178 ? 7.673 3.329 13.905 1.00 90.38 178 LYS A N 1
ATOM 1432 C CA . LYS A 1 178 ? 7.140 4.009 15.093 1.00 90.38 178 LYS A CA 1
ATOM 1433 C C . LYS A 1 178 ? 6.013 4.956 14.716 1.00 90.38 178 LYS A C 1
ATOM 1435 O O . LYS A 1 178 ? 6.253 5.952 14.035 1.00 90.38 178 LYS A O 1
ATOM 1440 N N . ALA A 1 179 ? 4.820 4.720 15.246 1.00 88.00 179 ALA A N 1
ATOM 1441 C CA . ALA A 1 179 ? 3.665 5.588 15.036 1.00 88.00 179 ALA A CA 1
ATOM 1442 C C . ALA A 1 179 ? 2.876 5.775 16.333 1.00 88.00 179 ALA A C 1
ATOM 1444 O O . ALA A 1 179 ? 3.099 5.085 17.323 1.00 88.00 179 ALA A O 1
ATOM 1445 N N . LYS A 1 180 ? 1.973 6.756 16.350 1.00 84.19 180 LYS A N 1
ATOM 1446 C CA . LYS A 1 180 ? 1.018 6.890 17.450 1.00 84.19 180 LYS A CA 1
ATOM 1447 C C . LYS A 1 180 ? -0.063 5.810 17.292 1.00 84.19 180 LYS A C 1
ATOM 1449 O O . LYS A 1 180 ? -0.607 5.719 16.194 1.00 84.19 180 LYS A O 1
ATOM 1454 N N . PRO A 1 181 ? -0.416 5.063 18.353 1.00 77.62 181 PRO A N 1
ATOM 1455 C CA . PRO A 1 181 ? -1.439 4.014 18.267 1.00 77.62 181 PRO A CA 1
ATOM 1456 C C . PRO A 1 181 ? -2.836 4.575 17.954 1.00 77.62 181 PRO A C 1
ATOM 1458 O O . PRO A 1 181 ? -3.679 3.899 17.371 1.00 77.62 181 PRO A O 1
ATOM 1461 N N . TYR A 1 182 ? -3.091 5.830 18.329 1.00 76.00 182 TYR A N 1
ATOM 1462 C CA . TYR A 1 182 ? -4.321 6.554 18.020 1.00 76.00 182 TYR A CA 1
ATOM 1463 C C . TYR A 1 182 ? -4.072 8.073 17.992 1.00 76.00 182 TYR A C 1
ATOM 1465 O O . TYR A 1 182 ? -3.085 8.557 18.570 1.00 76.00 182 TYR A O 1
ATOM 1473 N N . PRO A 1 183 ? -4.954 8.856 17.339 1.00 69.44 183 PRO A N 1
ATOM 1474 C CA . PRO A 1 183 ? -4.884 10.314 17.366 1.00 69.44 183 PRO A CA 1
ATOM 1475 C C . PRO A 1 183 ? -4.877 10.850 18.801 1.00 69.44 183 PRO A C 1
ATOM 1477 O O . PRO A 1 183 ? -5.724 10.492 19.612 1.00 69.44 183 PRO A O 1
ATOM 1480 N N . GLY A 1 184 ? -3.903 11.701 19.127 1.00 71.81 184 GLY A N 1
ATOM 1481 C CA . GLY A 1 184 ? -3.755 12.265 20.474 1.00 71.81 184 GLY A CA 1
ATOM 1482 C C . GLY A 1 184 ? -2.925 11.427 21.454 1.00 71.81 184 GLY A C 1
ATOM 1483 O O . GLY A 1 184 ? -2.612 11.924 22.534 1.00 71.81 184 GLY A O 1
ATOM 1484 N N . ALA A 1 185 ? -2.477 10.219 21.084 1.00 79.31 185 ALA A N 1
ATOM 1485 C CA . ALA A 1 185 ? -1.569 9.448 21.932 1.00 79.31 185 ALA A CA 1
ATOM 1486 C C . ALA A 1 185 ? -0.281 10.239 22.243 1.00 79.31 185 ALA A C 1
ATOM 1488 O O . ALA A 1 185 ? 0.288 10.911 21.367 1.00 79.31 185 ALA A O 1
ATOM 1489 N N . ARG A 1 186 ? 0.175 10.160 23.501 1.00 83.00 186 ARG A N 1
ATOM 1490 C CA . ARG A 1 186 ? 1.402 10.834 23.962 1.00 83.00 186 ARG A CA 1
ATOM 1491 C C . ARG A 1 186 ? 2.656 10.134 23.444 1.00 83.00 186 ARG A C 1
ATOM 1493 O O . ARG A 1 186 ? 3.545 10.795 22.918 1.00 83.00 186 ARG A O 1
ATOM 1500 N N . ASN A 1 187 ? 2.679 8.807 23.530 1.00 87.25 187 ASN A N 1
ATOM 1501 C CA . ASN A 1 187 ? 3.826 7.991 23.152 1.00 87.25 187 ASN A CA 1
ATOM 1502 C C . ASN A 1 187 ? 3.600 7.314 21.800 1.00 87.25 187 ASN A C 1
ATOM 1504 O O . ASN A 1 187 ? 2.470 6.987 21.431 1.00 87.25 187 ASN A O 1
ATOM 1508 N N . LYS A 1 188 ? 4.696 7.108 21.067 1.00 88.62 188 LYS A N 1
ATOM 1509 C CA . LYS A 1 188 ? 4.702 6.250 19.883 1.00 88.62 188 LYS A CA 1
ATOM 1510 C C . LYS A 1 188 ? 4.899 4.802 20.320 1.00 88.62 188 LYS A C 1
ATOM 1512 O O . LYS A 1 188 ? 5.704 4.534 21.208 1.00 88.62 188 LYS A O 1
ATOM 1517 N N . GLU A 1 189 ? 4.212 3.892 19.657 1.00 90.50 189 GLU A N 1
ATOM 1518 C CA . GLU A 1 189 ? 4.478 2.458 19.732 1.00 90.50 189 GLU A CA 1
ATOM 1519 C C . GLU A 1 189 ? 5.471 2.048 18.639 1.00 90.50 189 GLU A C 1
ATOM 1521 O O . GLU A 1 189 ? 5.573 2.711 17.606 1.00 90.50 189 GLU A O 1
ATOM 1526 N N . SER A 1 190 ? 6.214 0.967 18.882 1.00 93.25 190 SER A N 1
ATOM 1527 C CA . SER A 1 190 ? 7.155 0.365 17.934 1.00 93.25 190 SER A CA 1
ATOM 1528 C C . SER A 1 190 ? 6.619 -0.990 17.489 1.00 93.25 190 SER A C 1
ATOM 1530 O O . SER A 1 190 ? 6.322 -1.831 18.335 1.00 93.25 190 SER A O 1
ATOM 1532 N N . PHE A 1 191 ? 6.526 -1.223 16.186 1.00 93.75 191 PHE A N 1
ATOM 1533 C CA . PHE A 1 191 ? 5.926 -2.435 15.624 1.00 93.75 191 PHE A CA 1
ATOM 1534 C C . PHE A 1 191 ? 6.617 -2.855 14.329 1.00 93.75 191 PHE A C 1
ATOM 1536 O O . PHE A 1 191 ? 7.275 -2.044 13.679 1.00 93.75 191 PHE A O 1
ATOM 1543 N N . LEU A 1 192 ? 6.453 -4.124 13.960 1.00 94.88 192 LEU A N 1
ATOM 1544 C CA . LEU A 1 192 ? 6.853 -4.653 12.659 1.00 94.88 192 LEU A CA 1
ATOM 1545 C C . LEU A 1 192 ? 5.676 -4.511 11.680 1.00 94.88 192 LEU A C 1
ATOM 1547 O O . LEU A 1 192 ? 4.610 -5.062 11.963 1.00 94.88 192 LEU A O 1
ATOM 1551 N N . PRO A 1 193 ? 5.835 -3.781 10.559 1.00 96.12 193 PRO A N 1
ATOM 1552 C CA . PRO A 1 193 ? 4.772 -3.594 9.572 1.00 96.12 193 PRO A CA 1
ATOM 1553 C C . PRO A 1 193 ? 4.196 -4.902 9.053 1.00 96.12 193 PRO A C 1
ATOM 1555 O O . PRO A 1 193 ? 2.982 -5.070 9.019 1.00 96.12 193 PRO A O 1
ATOM 1558 N N . MET A 1 194 ? 5.082 -5.840 8.720 1.00 93.94 194 MET A N 1
ATOM 1559 C CA . MET A 1 194 ? 4.727 -7.164 8.231 1.00 93.94 194 MET A CA 1
ATOM 1560 C C . MET A 1 194 ? 3.809 -7.920 9.194 1.00 93.94 194 MET A C 1
ATOM 1562 O O . MET A 1 194 ? 2.706 -8.282 8.809 1.00 93.94 194 MET A O 1
ATOM 1566 N N . SER A 1 195 ? 4.220 -8.091 10.456 1.00 93.25 195 SER A N 1
ATOM 1567 C CA . SER A 1 195 ? 3.405 -8.786 11.465 1.00 93.25 195 SER A CA 1
ATOM 1568 C C . SER A 1 195 ? 2.041 -8.113 11.636 1.00 93.25 195 SER A C 1
ATOM 1570 O O . SER A 1 195 ? 1.011 -8.770 11.541 1.00 93.25 195 SER A O 1
ATOM 1572 N N . ARG A 1 196 ? 2.018 -6.783 11.780 1.00 94.19 196 ARG A N 1
ATOM 1573 C CA . ARG A 1 196 ? 0.772 -6.042 12.004 1.00 94.19 196 ARG A CA 1
ATOM 1574 C C . ARG A 1 196 ? -0.204 -6.124 10.827 1.00 94.19 196 ARG A C 1
ATOM 1576 O O . ARG A 1 196 ? -1.412 -6.083 11.054 1.00 94.19 196 ARG A O 1
ATOM 1583 N N . MET A 1 197 ? 0.306 -6.172 9.595 1.00 96.38 197 MET A N 1
ATOM 1584 C CA . MET A 1 197 ? -0.525 -6.307 8.399 1.00 96.38 197 MET A CA 1
ATOM 1585 C C . MET A 1 197 ? -1.048 -7.732 8.237 1.00 96.38 197 MET A C 1
ATOM 1587 O O . MET A 1 197 ? -2.222 -7.910 7.931 1.00 96.38 197 MET A O 1
ATOM 1591 N N . VAL A 1 198 ? -0.207 -8.736 8.501 1.00 95.75 198 VAL A N 1
ATOM 1592 C CA . VAL A 1 198 ? -0.613 -10.145 8.447 1.00 95.75 198 VAL A CA 1
ATOM 1593 C C . VAL A 1 198 ? -1.729 -10.428 9.450 1.00 95.75 198 VAL A C 1
ATOM 1595 O O . VAL A 1 198 ? -2.719 -11.040 9.067 1.00 95.75 198 VAL A O 1
ATOM 1598 N N . ASP A 1 199 ? -1.659 -9.898 10.675 1.00 95.12 199 ASP A N 1
ATOM 1599 C CA . ASP A 1 199 ? -2.760 -10.026 11.644 1.00 95.12 199 ASP A CA 1
ATOM 1600 C C . ASP A 1 199 ? -4.086 -9.452 11.096 1.00 95.12 199 ASP A C 1
ATOM 1602 O O . ASP A 1 199 ? -5.160 -10.011 11.308 1.00 95.12 199 ASP A O 1
ATOM 1606 N N . ASP A 1 200 ? -4.016 -8.331 10.367 1.00 96.25 200 ASP A N 1
ATOM 1607 C CA . ASP A 1 200 ? -5.165 -7.687 9.710 1.00 96.25 200 ASP A CA 1
ATOM 1608 C C . ASP A 1 200 ? -5.754 -8.570 8.605 1.00 96.25 200 ASP A C 1
ATOM 1610 O O . ASP A 1 200 ? -6.967 -8.758 8.512 1.00 96.25 200 ASP A O 1
ATOM 1614 N N . TRP A 1 201 ? -4.881 -9.136 7.775 1.00 97.00 201 TRP A N 1
ATOM 1615 C CA . TRP A 1 201 ? -5.253 -10.009 6.672 1.00 97.00 201 TRP A CA 1
ATOM 1616 C C . TRP A 1 201 ? -5.874 -11.311 7.138 1.00 97.00 201 TRP A C 1
ATOM 1618 O O . TRP A 1 201 ? -6.940 -11.674 6.648 1.00 97.00 201 TRP A O 1
ATOM 1628 N N . LEU A 1 202 ? -5.255 -11.977 8.109 1.00 96.31 202 LEU A N 1
ATOM 1629 C CA . LEU A 1 202 ? -5.755 -13.225 8.670 1.00 96.31 202 LEU A CA 1
ATOM 1630 C C . LEU A 1 202 ? -7.151 -13.037 9.274 1.00 96.31 202 LEU A C 1
ATOM 1632 O O . LEU A 1 202 ? -8.068 -13.806 8.991 1.00 96.31 202 LEU A O 1
ATOM 1636 N N . TYR A 1 203 ? -7.347 -11.953 10.028 1.00 95.81 203 TYR A N 1
ATOM 1637 C CA . TYR A 1 203 ? -8.651 -11.603 10.588 1.00 95.81 203 TYR A CA 1
ATOM 1638 C C . TYR A 1 203 ? -9.738 -11.396 9.515 1.00 95.81 203 TYR A C 1
ATOM 1640 O O . TYR A 1 203 ? -10.897 -11.773 9.707 1.00 95.81 203 TYR A O 1
ATOM 1648 N N . ARG A 1 204 ? -9.391 -10.784 8.377 1.00 95.44 204 ARG A N 1
ATOM 1649 C CA . ARG A 1 204 ? -10.366 -10.440 7.327 1.00 95.44 204 ARG A CA 1
ATOM 1650 C C . ARG A 1 204 ? -10.631 -11.555 6.331 1.00 95.44 204 ARG A C 1
ATOM 1652 O O . ARG A 1 204 ? -11.777 -11.708 5.914 1.00 95.44 204 ARG A O 1
ATOM 1659 N N . PHE A 1 205 ? -9.582 -12.269 5.935 1.00 96.50 205 PHE A N 1
ATOM 1660 C CA . PHE A 1 205 ? -9.548 -13.095 4.727 1.00 96.50 205 PHE A CA 1
ATOM 1661 C C . PHE A 1 205 ? -9.192 -14.562 4.997 1.00 96.50 205 PHE A C 1
ATOM 1663 O O . PHE A 1 205 ? -9.107 -15.333 4.050 1.00 96.50 205 PHE A O 1
ATOM 1670 N N . ALA A 1 206 ? -8.974 -14.960 6.254 1.00 95.81 206 ALA A N 1
ATOM 1671 C CA . ALA A 1 206 ? -8.607 -16.332 6.611 1.00 95.81 206 ALA A CA 1
ATOM 1672 C C . ALA A 1 206 ? -9.555 -16.944 7.659 1.00 95.81 206 ALA A C 1
ATOM 1674 O O . ALA A 1 206 ? -9.129 -17.647 8.577 1.00 95.81 206 ALA A O 1
ATOM 1675 N N . LYS A 1 207 ? -10.860 -16.670 7.544 1.00 94.88 207 LYS A N 1
ATOM 1676 C CA . LYS A 1 207 ? -11.871 -17.239 8.447 1.00 94.88 207 LYS A CA 1
ATOM 1677 C C . LYS A 1 207 ? -11.922 -18.753 8.292 1.00 94.88 207 LYS A C 1
ATOM 1679 O O . LYS A 1 207 ? -11.935 -19.258 7.170 1.00 94.88 207 LYS A O 1
ATOM 1684 N N . GLY A 1 208 ? -11.983 -19.465 9.408 1.00 95.00 208 GLY A N 1
ATOM 1685 C CA . GLY A 1 208 ? -11.960 -20.925 9.446 1.00 95.00 208 GLY A CA 1
ATOM 1686 C C . GLY A 1 208 ? -10.613 -21.576 9.103 1.00 95.00 208 GLY A C 1
ATOM 1687 O O . GLY A 1 208 ? -10.571 -22.800 9.054 1.00 95.00 208 GLY A O 1
ATOM 1688 N N . LEU A 1 209 ? -9.539 -20.810 8.862 1.00 95.31 209 LEU A N 1
ATOM 1689 C CA . LEU A 1 209 ? -8.233 -21.343 8.443 1.00 95.31 209 LEU A CA 1
ATOM 1690 C C . LEU A 1 209 ? -7.194 -21.430 9.573 1.00 95.31 209 LEU A C 1
ATOM 1692 O O . LEU A 1 209 ? -6.096 -21.933 9.346 1.00 95.31 209 LEU A O 1
ATOM 1696 N N . SER A 1 210 ? -7.502 -20.935 10.774 1.00 93.75 210 SER A N 1
ATOM 1697 C CA . SER A 1 210 ? -6.593 -21.027 11.919 1.00 93.75 210 SER A CA 1
ATOM 1698 C C . SER A 1 210 ? -6.537 -22.451 12.468 1.00 93.75 210 SER A C 1
ATOM 1700 O O . SER A 1 210 ? -7.545 -22.996 12.914 1.00 93.75 210 SER A O 1
ATOM 1702 N N . GLU A 1 211 ? -5.333 -23.014 12.545 1.00 90.19 211 GLU A N 1
ATOM 1703 C CA . GLU A 1 211 ? -5.064 -24.260 13.279 1.00 90.19 211 GLU A CA 1
ATOM 1704 C C . GLU A 1 211 ? -4.899 -24.033 14.791 1.00 90.19 211 GLU A C 1
ATOM 1706 O O . GLU A 1 211 ? -4.811 -24.984 15.571 1.00 90.19 211 GLU A O 1
ATOM 1711 N N . TRP A 1 212 ? -4.814 -22.772 15.222 1.00 88.38 212 TRP A N 1
ATOM 1712 C CA . TRP A 1 212 ? -4.652 -22.403 16.626 1.00 88.38 212 TRP A CA 1
ATOM 1713 C C . TRP A 1 212 ? -5.973 -21.945 17.229 1.00 88.38 212 TRP A C 1
ATOM 1715 O O . TRP A 1 212 ? -6.782 -21.275 16.583 1.00 88.38 212 TRP A O 1
ATOM 1725 N N . GLU A 1 213 ? -6.153 -22.275 18.504 1.00 90.88 213 GLU A N 1
ATOM 1726 C CA . GLU A 1 213 ? -7.239 -21.743 19.314 1.00 90.88 213 GLU A CA 1
ATOM 1727 C C . GLU A 1 213 ? -6.796 -20.453 20.001 1.00 90.88 213 GLU A C 1
ATOM 1729 O O . GLU A 1 213 ? -5.717 -20.382 20.597 1.00 90.88 213 GLU A O 1
ATOM 1734 N N . TYR A 1 214 ? -7.662 -19.444 19.953 1.00 89.38 214 TYR A N 1
ATOM 1735 C CA . TYR A 1 214 ? -7.457 -18.183 20.651 1.00 89.38 214 TYR A CA 1
ATOM 1736 C C . TYR A 1 214 ? -8.596 -17.947 21.642 1.00 89.38 214 TYR A C 1
ATOM 1738 O O . TYR A 1 214 ? -9.757 -18.209 21.312 1.00 89.38 214 TYR A O 1
ATOM 1746 N N . PRO A 1 215 ? -8.301 -17.417 22.843 1.00 87.56 215 PRO A N 1
ATOM 1747 C CA . PRO A 1 215 ? -9.338 -17.015 23.781 1.00 87.56 215 PRO A CA 1
ATOM 1748 C C . PRO A 1 215 ? -10.339 -16.064 23.121 1.00 87.56 215 PRO A C 1
ATOM 1750 O O . PRO A 1 215 ? -9.952 -15.178 22.359 1.00 87.56 215 PRO A O 1
ATOM 1753 N N . GLU A 1 216 ? -11.624 -16.256 23.417 1.00 86.69 216 GLU A N 1
ATOM 1754 C CA . GLU A 1 216 ? -12.714 -15.375 22.963 1.00 86.69 216 GLU A CA 1
ATOM 1755 C C . GLU A 1 216 ? -12.845 -15.248 21.429 1.00 86.69 216 GLU A C 1
ATOM 1757 O O . GLU A 1 216 ? -13.557 -14.378 20.931 1.00 86.69 216 GLU A O 1
ATOM 1762 N N . THR A 1 217 ? -12.203 -16.140 20.669 1.00 90.88 217 THR A N 1
ATOM 1763 C CA . THR A 1 217 ? -12.279 -16.206 19.205 1.00 90.88 217 THR A CA 1
ATOM 1764 C C . THR A 1 217 ? -12.886 -17.543 18.800 1.00 90.88 217 THR A C 1
ATOM 1766 O O . THR A 1 217 ? -12.624 -18.575 19.417 1.00 90.88 217 THR A O 1
ATOM 1769 N N . LYS A 1 218 ? -13.736 -17.538 17.771 1.00 91.62 218 LYS A N 1
ATOM 1770 C CA . LYS A 1 218 ? -14.338 -18.767 17.250 1.00 91.62 218 LYS A CA 1
ATOM 1771 C C . LYS A 1 218 ? -13.234 -19.713 16.757 1.00 91.62 218 LYS A C 1
ATOM 1773 O O . LYS A 1 218 ? -12.296 -19.270 16.104 1.00 91.62 218 LYS A O 1
ATOM 1778 N N . SER A 1 219 ? -13.365 -21.011 17.041 1.00 92.00 219 SER A N 1
ATOM 1779 C CA . SER A 1 219 ? -12.435 -22.025 16.524 1.00 92.00 219 SER A CA 1
ATOM 1780 C C . SER A 1 219 ? -12.341 -21.948 14.995 1.00 92.00 219 SER A C 1
ATOM 1782 O O . SER A 1 219 ? -13.364 -21.810 14.314 1.00 92.00 219 SER A O 1
ATOM 1784 N N . GLY A 1 220 ? -11.111 -21.984 14.482 1.00 92.44 220 GLY A N 1
ATOM 1785 C CA . GLY A 1 220 ? -10.793 -21.757 13.073 1.00 92.44 220 GLY A CA 1
ATOM 1786 C C . GLY A 1 220 ? -10.603 -20.287 12.681 1.00 92.44 220 GLY A C 1
ATOM 1787 O O . GLY A 1 220 ? -10.045 -20.026 11.623 1.00 92.44 220 GLY A O 1
ATOM 1788 N N . ASP A 1 221 ? -10.996 -19.307 13.497 1.00 94.94 221 ASP A N 1
ATOM 1789 C CA . ASP A 1 221 ? -10.837 -17.886 13.160 1.00 94.94 221 ASP A CA 1
ATOM 1790 C C . ASP A 1 221 ? -9.594 -17.268 13.823 1.00 94.94 221 ASP A C 1
ATOM 1792 O O . ASP A 1 221 ? -9.132 -17.701 14.880 1.00 94.94 221 ASP A O 1
ATOM 1796 N N . PHE A 1 222 ? -9.071 -16.207 13.206 1.00 94.62 222 PHE A N 1
ATOM 1797 C CA . PHE A 1 222 ? -8.016 -15.374 13.783 1.00 94.62 222 PHE A CA 1
ATOM 1798 C C . PHE A 1 222 ? -8.613 -14.215 14.599 1.00 94.62 222 PHE A C 1
ATOM 1800 O O . PHE A 1 222 ? -9.662 -13.675 14.226 1.00 94.62 222 PHE A O 1
ATOM 1807 N N . PRO A 1 223 ? -7.967 -13.800 15.705 1.00 93.88 223 PRO A N 1
ATOM 1808 C CA . PRO A 1 223 ? -8.474 -12.735 16.562 1.00 93.88 223 PRO A CA 1
ATOM 1809 C C . PRO A 1 223 ? -8.453 -11.383 15.843 1.00 93.88 223 PRO A C 1
ATOM 1811 O O . PRO A 1 223 ? -7.601 -11.115 14.998 1.00 93.88 223 PRO A O 1
ATOM 1814 N N . SER A 1 224 ? -9.368 -10.489 16.221 1.00 92.62 224 SER A N 1
ATOM 1815 C CA . SER A 1 224 ? -9.362 -9.115 15.710 1.00 92.62 224 SER A CA 1
ATOM 1816 C C . SER A 1 224 ? -8.125 -8.356 16.206 1.00 92.62 224 SER A C 1
ATOM 1818 O O . SER A 1 224 ? -7.965 -8.192 17.418 1.00 92.62 224 SER A O 1
ATOM 1820 N N . PRO A 1 225 ? -7.292 -7.785 15.314 1.00 91.00 225 PRO A N 1
ATOM 1821 C CA . PRO A 1 225 ? -6.181 -6.925 15.716 1.00 91.00 225 PRO A CA 1
ATOM 1822 C C . PRO A 1 225 ? -6.637 -5.492 16.034 1.00 91.00 225 PRO A C 1
ATOM 1824 O O . PRO A 1 225 ? -5.811 -4.604 16.275 1.00 91.00 225 PRO A O 1
ATOM 1827 N N . PHE A 1 226 ? -7.946 -5.230 15.981 1.00 87.00 226 PHE A N 1
ATOM 1828 C CA . PHE A 1 226 ? -8.550 -3.956 16.335 1.00 87.00 226 PHE A CA 1
ATOM 1829 C C . PHE A 1 226 ? -9.053 -4.025 17.769 1.00 87.00 226 PHE A C 1
ATOM 1831 O O . PHE A 1 226 ? -9.941 -4.813 18.083 1.00 87.00 226 PHE A O 1
ATOM 1838 N N . LEU A 1 227 ? -8.503 -3.164 18.627 1.00 69.88 227 LEU A N 1
ATOM 1839 C CA . LEU A 1 227 ? -8.971 -3.014 20.001 1.00 69.88 227 LEU A CA 1
ATOM 1840 C C . LEU A 1 227 ? -10.471 -2.692 20.008 1.00 69.88 227 LEU A C 1
ATOM 1842 O O . LEU A 1 227 ? -10.905 -1.704 19.403 1.00 69.88 227 LEU A O 1
ATOM 1846 N N . SER A 1 228 ? -11.241 -3.504 20.728 1.00 50.25 228 SER A N 1
ATOM 1847 C CA . SER A 1 228 ? -12.646 -3.254 21.032 1.00 50.25 228 SER A CA 1
ATOM 1848 C C . SER A 1 228 ? -12.790 -1.852 21.636 1.00 50.25 228 SER A C 1
ATOM 1850 O O . SER A 1 228 ? -12.159 -1.514 22.636 1.00 50.25 228 SER A O 1
ATOM 1852 N N . ARG A 1 229 ? -13.576 -1.011 20.962 1.00 37.72 229 ARG A N 1
ATOM 1853 C CA . ARG A 1 229 ? -14.014 0.346 21.335 1.00 37.72 229 ARG A CA 1
ATOM 1854 C C . ARG A 1 229 ? -13.920 0.677 22.847 1.00 37.72 229 ARG A C 1
ATOM 1856 O O . ARG A 1 229 ? -14.642 0.103 23.646 1.00 37.72 229 ARG A O 1
ATOM 1863 N N . TRP A 1 230 ? -13.138 1.708 23.186 1.00 35.53 230 TRP A N 1
ATOM 1864 C CA . TRP A 1 230 ? -13.231 2.520 24.417 1.00 35.53 230 TRP A CA 1
ATOM 1865 C C . TRP A 1 230 ? -13.180 1.776 25.768 1.00 35.53 230 TRP A C 1
ATOM 1867 O O . TRP A 1 230 ? -14.167 1.736 26.496 1.00 35.53 230 TRP A O 1
ATOM 1877 N N . MET A 1 231 ? -11.992 1.352 26.204 1.00 29.20 231 MET A N 1
ATOM 1878 C CA . MET A 1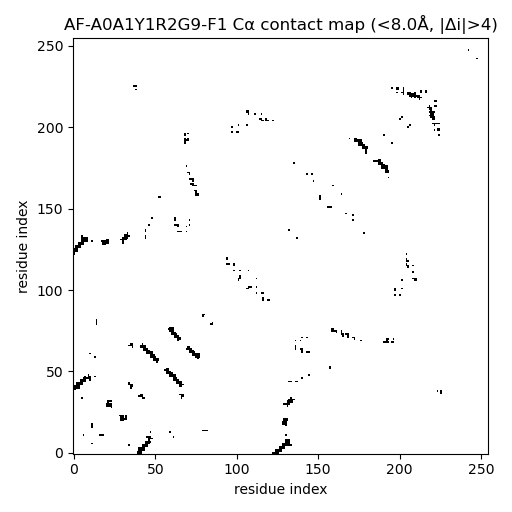 231 ? -11.688 1.464 27.635 1.00 29.20 231 MET A CA 1
ATOM 1879 C C . MET A 1 231 ? -11.217 2.899 27.897 1.00 29.20 231 MET A C 1
ATOM 1881 O O . MET A 1 231 ? -10.177 3.337 27.403 1.00 29.20 231 MET A O 1
ATOM 1885 N N . THR A 1 232 ? -12.043 3.662 28.611 1.00 28.84 232 THR A N 1
ATOM 1886 C CA . THR A 1 232 ? -11.696 4.948 29.233 1.00 28.84 232 THR A CA 1
ATOM 1887 C C . THR A 1 232 ? -10.338 4.877 29.944 1.00 28.84 232 THR A C 1
ATOM 1889 O O . THR A 1 232 ? -9.963 3.803 30.414 1.00 28.84 232 THR A O 1
ATOM 1892 N N . PRO A 1 233 ? -9.603 5.998 30.098 1.00 33.03 233 PRO A N 1
ATOM 1893 C CA . PRO A 1 233 ? -8.372 6.035 30.878 1.00 33.03 233 PRO A CA 1
ATOM 1894 C C . PRO A 1 233 ? -8.705 5.983 32.376 1.00 33.03 233 PRO A C 1
ATOM 1896 O O . PRO A 1 233 ? -8.481 6.933 33.119 1.00 33.03 233 PRO A O 1
ATOM 1899 N N . THR A 1 234 ? -9.264 4.873 32.836 1.00 31.55 234 THR A N 1
ATOM 1900 C CA . THR A 1 234 ? -9.307 4.525 34.247 1.00 31.55 234 THR A CA 1
ATOM 1901 C C . THR A 1 234 ? -8.178 3.542 34.466 1.00 31.55 234 THR A C 1
ATOM 1903 O O . THR A 1 234 ? -8.141 2.488 33.840 1.00 31.55 234 THR A O 1
ATOM 1906 N N . LYS A 1 235 ? -7.223 3.940 35.314 1.00 38.72 235 LYS A N 1
ATOM 1907 C CA . LYS A 1 235 ? -6.129 3.112 35.830 1.00 38.72 235 LYS A CA 1
ATOM 1908 C C . LYS A 1 235 ? -6.572 1.653 35.991 1.00 38.72 235 LYS A C 1
ATOM 1910 O O . LYS A 1 235 ? -7.196 1.312 36.988 1.00 38.72 235 LYS A O 1
ATOM 1915 N N . LEU A 1 236 ? -6.196 0.805 35.046 1.00 29.70 236 LEU A N 1
ATOM 1916 C CA . LEU A 1 236 ? -6.180 -0.633 35.224 1.00 29.70 236 LEU A CA 1
ATOM 1917 C C . LEU A 1 236 ? -4.802 -1.088 34.782 1.00 29.70 236 LEU A C 1
ATOM 1919 O O . LEU A 1 236 ? -4.497 -1.212 33.601 1.00 29.70 236 LEU A O 1
ATOM 1923 N N . SER A 1 237 ? -3.949 -1.287 35.782 1.00 43.19 237 SER A N 1
ATOM 1924 C CA . SER A 1 237 ? -2.955 -2.343 35.738 1.00 43.19 237 SER A CA 1
ATOM 1925 C C . SER A 1 237 ? -3.706 -3.658 35.519 1.00 43.19 237 SER A C 1
ATOM 1927 O O . SER A 1 237 ? -4.139 -4.297 36.475 1.00 43.19 237 SER A O 1
ATOM 1929 N N . LEU A 1 238 ? -3.935 -4.016 34.263 1.00 30.77 238 LEU A N 1
ATOM 1930 C CA . LEU A 1 238 ? -4.363 -5.345 33.859 1.00 30.77 238 LEU A CA 1
ATOM 1931 C C . LEU A 1 238 ? -3.499 -5.761 32.678 1.00 30.77 238 LEU A C 1
ATOM 1933 O O . LEU A 1 238 ? -3.189 -4.954 31.804 1.00 30.77 238 LEU A O 1
ATOM 1937 N N . SER A 1 239 ? -3.046 -7.004 32.763 1.00 35.56 239 SER A N 1
ATOM 1938 C CA . SER A 1 239 ? -2.082 -7.652 31.889 1.00 35.56 239 SER A CA 1
ATOM 1939 C C . SER A 1 239 ? -2.435 -7.503 30.415 1.00 35.56 239 SER A C 1
ATOM 1941 O O . SER A 1 239 ? -3.600 -7.619 30.036 1.00 35.56 239 SER A O 1
ATOM 1943 N N . ASP A 1 240 ? -1.396 -7.298 29.605 1.00 36.38 240 ASP A N 1
ATOM 1944 C CA . ASP A 1 240 ? -1.416 -7.394 28.149 1.00 36.38 240 ASP A CA 1
ATOM 1945 C C . ASP A 1 240 ? -2.039 -8.730 27.710 1.00 36.38 240 ASP A C 1
ATOM 1947 O O . ASP A 1 240 ? -1.363 -9.745 27.568 1.00 36.38 240 ASP A O 1
ATOM 1951 N N . ASN A 1 241 ? -3.355 -8.731 27.497 1.00 38.66 241 ASN A N 1
ATOM 1952 C CA . ASN A 1 241 ? -4.068 -9.829 26.842 1.00 38.66 241 ASN A CA 1
ATOM 1953 C C . ASN A 1 241 ? -4.099 -9.639 25.314 1.00 38.66 241 ASN A C 1
ATOM 1955 O O . ASN A 1 241 ? -4.757 -10.395 24.603 1.00 38.66 241 ASN A O 1
ATOM 1959 N N . VAL A 1 242 ? -3.360 -8.655 24.786 1.00 40.91 242 VAL A N 1
ATOM 1960 C CA . VAL A 1 242 ? -2.999 -8.617 23.368 1.00 40.91 242 VAL A CA 1
ATOM 1961 C C . VAL A 1 242 ? -1.897 -9.650 23.182 1.00 40.91 242 VAL A C 1
ATOM 1963 O O . VAL A 1 242 ? -0.719 -9.357 23.367 1.00 40.91 242 VAL A O 1
ATOM 1966 N N . VAL A 1 243 ? -2.283 -10.883 22.863 1.00 43.66 243 VAL A N 1
ATOM 1967 C CA . VAL A 1 243 ? -1.320 -11.920 22.499 1.00 43.66 243 VAL A CA 1
ATOM 1968 C C . VAL A 1 243 ? -0.681 -11.502 21.181 1.00 43.66 243 VAL A C 1
ATOM 1970 O O . VAL A 1 243 ? -1.228 -11.714 20.104 1.00 43.66 243 VAL A O 1
ATOM 1973 N N . ASN A 1 244 ? 0.490 -10.882 21.270 1.00 50.78 244 ASN A N 1
ATOM 1974 C CA . ASN A 1 244 ? 1.367 -10.741 20.127 1.00 50.78 244 ASN A CA 1
ATOM 1975 C C . ASN A 1 244 ? 1.750 -12.159 19.673 1.00 50.78 244 ASN A C 1
ATOM 1977 O O . ASN A 1 244 ? 2.277 -12.940 20.472 1.00 50.78 244 ASN A O 1
ATOM 1981 N N . LEU A 1 245 ? 1.478 -12.512 18.413 1.00 49.56 245 LEU A N 1
ATOM 1982 C CA . LEU A 1 245 ? 1.798 -13.840 17.880 1.00 49.56 245 LEU A CA 1
ATOM 1983 C C . LEU A 1 245 ? 3.294 -14.174 18.042 1.00 49.56 245 LEU A C 1
ATOM 1985 O O . LEU A 1 245 ? 3.634 -15.331 18.294 1.00 49.56 245 LEU A O 1
ATOM 1989 N N . ASP A 1 246 ? 4.184 -13.174 18.030 1.00 49.59 246 ASP A N 1
ATOM 1990 C CA . ASP A 1 246 ? 5.609 -13.358 18.339 1.00 49.59 246 ASP A CA 1
ATOM 1991 C C . ASP A 1 246 ? 5.851 -13.790 19.798 1.00 49.59 246 ASP A C 1
ATOM 1993 O O . ASP A 1 246 ? 6.754 -14.582 20.080 1.00 49.59 246 ASP A O 1
ATOM 1997 N N . GLU A 1 247 ? 5.058 -13.297 20.750 1.00 49.81 247 GLU A N 1
ATOM 1998 C CA . GLU A 1 247 ? 5.170 -13.662 22.168 1.00 49.81 247 GLU A CA 1
ATOM 1999 C C . GLU A 1 247 ? 4.596 -15.051 22.455 1.00 49.81 247 GLU A C 1
ATOM 2001 O O . GLU A 1 247 ? 5.197 -15.815 23.218 1.00 49.81 247 GLU A O 1
ATOM 2006 N N . ALA A 1 248 ? 3.489 -15.417 21.802 1.00 52.66 248 ALA A N 1
ATOM 2007 C CA . ALA A 1 248 ? 2.948 -16.775 21.861 1.00 52.66 248 ALA A CA 1
ATOM 2008 C C . ALA A 1 248 ? 3.956 -17.804 21.324 1.00 52.66 248 ALA A C 1
ATOM 2010 O O . ALA A 1 248 ? 4.197 -18.834 21.959 1.00 52.66 248 ALA A O 1
ATOM 2011 N N . ARG A 1 249 ? 4.620 -17.490 20.203 1.00 52.72 249 ARG A N 1
ATOM 2012 C CA . ARG A 1 249 ? 5.652 -18.346 19.592 1.00 52.72 249 ARG A CA 1
ATOM 2013 C C . ARG A 1 249 ? 6.876 -18.519 20.494 1.00 52.72 249 ARG A C 1
ATOM 2015 O O . ARG A 1 249 ? 7.377 -19.633 20.646 1.00 52.72 249 ARG A O 1
ATOM 2022 N N . ARG A 1 250 ? 7.327 -17.453 21.165 1.00 49.22 250 ARG A N 1
ATOM 2023 C CA . ARG A 1 250 ? 8.476 -17.500 22.094 1.00 49.22 250 ARG A CA 1
ATOM 2024 C C . ARG A 1 250 ? 8.225 -18.335 23.349 1.00 49.22 250 ARG A C 1
ATOM 2026 O O . ARG A 1 250 ? 9.165 -18.941 23.858 1.00 49.22 250 ARG A O 1
ATOM 2033 N N . LYS A 1 251 ? 6.986 -18.394 23.852 1.00 50.12 251 LYS A N 1
ATOM 2034 C CA . LYS A 1 251 ? 6.648 -19.226 25.022 1.00 50.12 251 LYS A CA 1
ATOM 2035 C C . LYS A 1 251 ? 6.785 -20.726 24.747 1.00 50.12 251 LYS A C 1
ATOM 2037 O O . LYS A 1 251 ? 7.110 -21.465 25.668 1.00 50.12 251 LYS A O 1
ATOM 2042 N N . LYS A 1 252 ? 6.599 -21.170 23.500 1.00 45.44 252 LYS A N 1
ATOM 2043 C CA . LYS A 1 252 ? 6.611 -22.596 23.135 1.00 45.44 252 LYS A CA 1
ATOM 2044 C C . LYS A 1 252 ? 8.010 -23.159 22.845 1.00 45.44 252 LYS A C 1
ATOM 2046 O O . LYS A 1 252 ? 8.195 -24.358 22.946 1.00 45.44 252 LYS A O 1
ATOM 2051 N N . GLN A 1 253 ? 9.008 -22.316 22.559 1.00 47.25 253 GLN A N 1
ATOM 2052 C CA . GLN A 1 253 ? 10.412 -22.751 22.405 1.00 47.25 253 GLN A CA 1
ATOM 2053 C C . GLN A 1 253 ? 11.127 -23.024 23.743 1.00 47.25 253 GLN A C 1
ATOM 2055 O O . GLN A 1 253 ? 12.286 -23.428 23.751 1.00 47.25 253 GLN A O 1
ATOM 2060 N N . ARG A 1 254 ? 10.469 -22.750 24.875 1.00 43.19 254 ARG A N 1
ATOM 2061 C CA . ARG A 1 254 ? 11.007 -22.946 26.231 1.00 43.19 254 ARG A CA 1
ATOM 2062 C C . ARG A 1 254 ? 10.340 -24.096 26.995 1.00 43.19 254 ARG A C 1
ATOM 2064 O O . ARG A 1 254 ? 10.554 -24.194 28.202 1.00 43.19 254 ARG A O 1
ATOM 2071 N N . VAL A 1 255 ? 9.540 -24.919 26.317 1.00 39.16 255 VAL A N 1
ATOM 2072 C CA . VAL A 1 255 ? 8.934 -26.140 26.869 1.00 39.16 255 VAL A CA 1
ATOM 2073 C C . VAL A 1 255 ? 9.526 -27.342 26.159 1.00 39.16 255 VAL A C 1
ATOM 2075 O O . VAL A 1 255 ? 9.584 -27.288 24.911 1.00 39.16 255 VAL A O 1
#

Solvent-accessible surface area (backbone atoms only — not comparable to full-atom values): 14376 Å² total; per-residue (Å²): 77,41,33,40,38,28,31,19,73,50,27,31,59,71,47,71,50,88,57,58,57,38,80,37,98,81,72,56,63,62,25,45,50,83,67,63,49,54,94,59,30,49,21,31,40,34,39,41,48,81,48,67,34,93,89,65,51,82,46,46,32,39,40,37,32,33,51,74,38,57,30,47,50,52,36,46,62,67,79,59,71,42,71,65,54,42,50,56,54,50,52,51,52,48,52,52,50,51,49,51,51,33,40,74,72,64,62,35,55,81,85,47,44,62,59,32,50,50,39,50,72,68,47,65,68,49,80,44,74,23,28,19,43,28,68,86,51,44,58,59,52,55,53,48,49,51,54,52,54,50,48,30,64,73,69,74,45,79,70,49,56,74,66,56,27,45,52,52,23,52,57,61,20,67,47,73,45,74,46,57,88,46,95,87,50,90,60,67,47,78,45,42,11,48,63,53,41,45,43,48,43,36,42,73,29,28,70,64,51,30,89,54,83,50,88,100,36,61,81,17,31,48,61,74,79,58,82,76,83,82,80,68,98,62,96,64,98,66,79,85,78,73,76,46,69,71,58,60,55,58,61,57,79,76,108

pLDDT: mean 87.88, std 17.17, range [28.84, 98.75]